Protein AF-A0DHH8-F1 (afdb_monomer)

Secondary structure (DSSP, 8-state):
-----TT---HHHHHHSSS----B----HHHHHHHHHHHHTGGG-TT----S-BTTBPPP--EETTEE--PPPPP---EEESSS-----TTSSSSPPPPPTTTEEEPPSS------PPPPPHHHHHHHHHHHHHHHHH-GGG-HHHHHHHHHHS-HHHHHHHHHHHHHHHHHHHHHHHHHHHHH---GGGTT--GGGS-S--GGGGSTTTS--SSTTSSGGGTT--HHHHHHHHHHHHHHHHHTT--PPP-PPPS-S-TTS----PPPPS--

Solvent-accessible surface area (backbone atoms only — not comparable to full-atom values): 17460 Å² total; per-residue (Å²): 134,84,87,81,60,94,58,62,70,46,73,68,40,74,76,64,76,44,49,45,73,56,59,58,74,45,89,44,72,68,51,52,52,50,30,54,52,51,38,74,45,34,94,78,39,91,84,55,66,43,41,53,52,45,75,89,43,80,37,44,78,51,23,35,70,94,48,71,54,73,81,73,61,79,78,59,69,62,61,45,57,63,76,52,87,70,80,69,56,55,80,80,49,97,64,82,75,90,72,56,82,67,46,43,45,73,58,85,72,88,70,78,96,74,94,76,82,84,82,72,56,68,70,35,50,51,32,51,52,50,32,54,53,38,35,75,75,69,34,72,87,76,34,57,67,41,4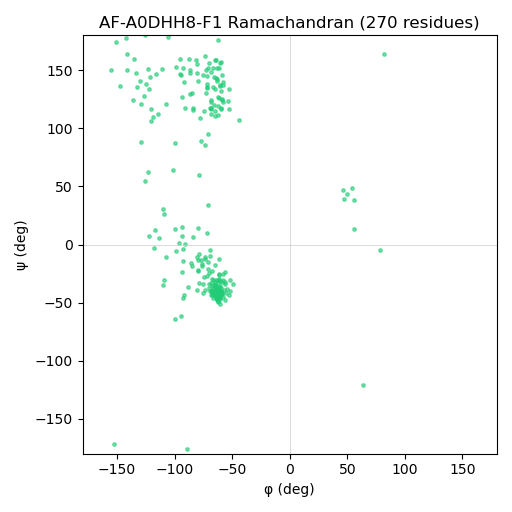9,52,46,33,65,71,65,29,55,68,71,55,55,51,49,53,53,49,52,49,55,51,50,56,50,49,52,50,51,53,51,53,52,48,52,62,70,68,53,79,49,88,93,48,71,92,64,54,80,87,76,56,73,100,69,57,77,71,53,66,34,68,92,67,32,77,61,100,51,80,77,75,58,72,90,57,73,84,69,49,74,67,59,51,56,51,49,51,54,53,51,54,52,46,55,66,70,64,58,72,72,74,73,80,83,72,79,75,95,69,87,54,90,89,53,88,76,77,92,68,85,74,69,98,64,135

Structure (mmCIF, N/CA/C/O backbone):
data_AF-A0DHH8-F1
#
_entry.id   AF-A0DHH8-F1
#
loop_
_atom_site.group_PDB
_atom_site.id
_atom_site.type_symbol
_atom_site.label_atom_id
_atom_site.label_alt_id
_atom_site.label_comp_id
_atom_site.label_asym_id
_atom_site.label_entity_id
_atom_site.label_seq_id
_atom_site.pdbx_PDB_ins_code
_atom_site.Cartn_x
_atom_site.Cartn_y
_atom_site.Cartn_z
_atom_site.occupancy
_atom_site.B_iso_or_equiv
_atom_site.auth_seq_id
_atom_site.auth_comp_id
_atom_site.auth_asym_id
_atom_site.auth_atom_id
_atom_site.pdbx_PDB_model_num
ATOM 1 N N . MET A 1 1 ? 2.345 -33.694 15.241 1.00 44.50 1 MET A N 1
ATOM 2 C CA . MET A 1 1 ? 2.568 -32.339 15.784 1.00 44.50 1 MET A CA 1
ATOM 3 C C . MET A 1 1 ? 2.947 -32.503 17.245 1.00 44.50 1 MET A C 1
ATOM 5 O O . MET A 1 1 ? 2.069 -32.693 18.074 1.00 44.50 1 MET A O 1
ATOM 9 N N . SER A 1 2 ? 4.245 -32.607 17.530 1.00 40.56 2 SER A N 1
ATOM 10 C CA . SER A 1 2 ? 4.755 -32.746 18.897 1.00 40.56 2 SER A CA 1
ATOM 11 C C . SER A 1 2 ? 4.648 -31.396 19.602 1.00 40.56 2 SER A C 1
ATOM 13 O O . SER A 1 2 ? 5.298 -30.437 19.196 1.00 40.56 2 SER A O 1
ATOM 15 N N . ASN A 1 3 ? 3.808 -31.336 20.633 1.00 49.00 3 ASN A N 1
ATOM 16 C CA . ASN A 1 3 ? 3.516 -30.150 21.443 1.00 49.00 3 ASN A CA 1
ATOM 17 C C . ASN A 1 3 ? 4.580 -29.842 22.511 1.00 49.00 3 ASN A C 1
ATOM 19 O O . ASN A 1 3 ? 4.348 -29.010 23.382 1.00 49.00 3 ASN A O 1
ATOM 23 N N . ASP A 1 4 ? 5.758 -30.452 22.428 1.00 50.97 4 ASP A N 1
ATOM 24 C CA . ASP A 1 4 ? 6.823 -30.255 23.408 1.00 50.97 4 ASP A CA 1
ATOM 25 C C . ASP A 1 4 ? 7.873 -2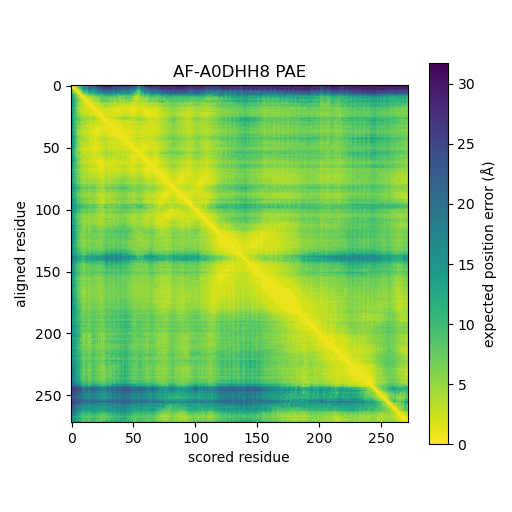9.284 22.856 1.00 50.97 4 ASP A C 1
ATOM 27 O O . ASP A 1 4 ? 9.023 -29.646 22.622 1.00 50.97 4 ASP A O 1
ATOM 31 N N . ASN A 1 5 ? 7.467 -28.033 22.614 1.00 56.03 5 ASN A N 1
ATOM 32 C CA . ASN A 1 5 ? 8.410 -26.921 22.492 1.00 56.03 5 ASN A CA 1
ATOM 33 C C . ASN A 1 5 ? 8.418 -26.175 23.838 1.00 56.03 5 ASN A C 1
ATOM 35 O O . ASN A 1 5 ? 7.623 -25.249 24.021 1.00 56.03 5 ASN A O 1
ATOM 39 N N . PRO A 1 6 ? 9.252 -26.594 24.812 1.00 63.44 6 PRO A N 1
ATOM 40 C CA . PRO A 1 6 ? 9.168 -26.137 26.203 1.00 63.44 6 PRO A CA 1
ATOM 41 C C . PRO A 1 6 ? 9.379 -24.624 26.386 1.00 63.44 6 PRO A C 1
ATOM 43 O O . PRO A 1 6 ? 9.070 -24.093 27.450 1.00 63.44 6 PRO A O 1
ATOM 46 N N . ASP A 1 7 ? 9.864 -23.928 25.351 1.00 64.06 7 ASP A N 1
ATOM 47 C CA . ASP A 1 7 ? 10.307 -22.535 25.428 1.00 64.06 7 ASP A CA 1
ATOM 48 C C . ASP A 1 7 ? 9.577 -21.576 24.468 1.00 64.06 7 ASP A C 1
ATOM 50 O O . ASP A 1 7 ? 9.986 -20.417 24.353 1.00 64.06 7 ASP A O 1
ATOM 54 N N . GLY A 1 8 ? 8.522 -22.032 23.775 1.00 73.25 8 GLY A N 1
ATOM 55 C CA . GLY A 1 8 ? 7.720 -21.169 22.896 1.00 73.25 8 GLY A CA 1
ATOM 56 C C . GLY A 1 8 ? 8.569 -20.426 21.856 1.00 73.25 8 GLY A C 1
ATOM 57 O O . GLY A 1 8 ? 8.492 -19.201 21.742 1.00 73.25 8 GLY A O 1
ATOM 58 N N . GLN A 1 9 ? 9.452 -21.150 21.161 1.00 77.06 9 GLN A N 1
ATOM 59 C CA . GLN A 1 9 ? 10.390 -20.559 20.204 1.00 77.06 9 GLN A CA 1
ATOM 60 C C . GLN A 1 9 ? 9.643 -19.937 19.009 1.00 77.06 9 GLN A C 1
ATOM 62 O O . GLN A 1 9 ? 8.744 -20.579 18.465 1.00 77.06 9 GLN A O 1
ATOM 67 N N . PRO A 1 10 ? 9.980 -18.704 18.579 1.00 80.81 10 PRO A N 1
ATOM 68 C CA . PRO A 1 10 ? 9.393 -18.135 17.371 1.00 80.81 10 PRO A CA 1
ATOM 69 C C . PRO A 1 10 ? 9.894 -18.844 16.109 1.00 80.81 10 PRO A C 1
ATOM 71 O O . PRO A 1 10 ? 11.007 -19.370 16.087 1.00 80.81 10 PRO A O 1
ATOM 74 N N . LEU A 1 11 ? 9.098 -18.757 15.037 1.00 81.56 11 LEU A N 1
ATOM 75 C CA . LEU A 1 11 ? 9.395 -19.320 13.708 1.00 81.56 11 LEU A CA 1
ATOM 76 C C . LEU A 1 11 ? 10.777 -18.912 13.169 1.00 81.56 11 LEU A C 1
ATOM 78 O O . LEU A 1 11 ? 11.426 -19.682 12.470 1.00 81.56 11 LEU A O 1
ATOM 82 N N . ASP A 1 12 ? 11.265 -17.724 13.530 1.00 81.62 12 ASP A N 1
ATOM 83 C CA . ASP A 1 12 ? 12.582 -17.247 13.101 1.00 81.62 12 ASP A CA 1
ATOM 84 C C . ASP A 1 12 ? 13.732 -18.145 13.595 1.00 81.62 12 ASP A C 1
ATOM 86 O O . ASP A 1 12 ? 14.756 -18.258 12.919 1.00 81.62 12 ASP A O 1
ATOM 90 N N . ILE A 1 13 ? 13.584 -18.806 14.751 1.00 85.88 13 ILE A N 1
ATOM 91 C CA . ILE A 1 13 ? 14.599 -19.744 15.255 1.00 85.88 13 ILE A CA 1
ATOM 92 C C . ILE A 1 13 ? 14.690 -20.975 14.352 1.00 85.88 13 ILE A C 1
ATOM 94 O O . ILE A 1 13 ? 15.795 -21.461 14.129 1.00 85.88 13 ILE A O 1
ATOM 98 N N . GLU A 1 14 ? 13.575 -21.446 13.790 1.00 85.88 14 GLU A N 1
ATOM 99 C CA . GLU A 1 14 ? 13.571 -22.597 12.877 1.00 85.88 14 GLU A CA 1
ATOM 100 C C . GLU A 1 14 ? 14.334 -22.293 11.583 1.00 85.88 14 GLU A C 1
ATOM 102 O O . GLU A 1 14 ? 15.017 -23.161 11.053 1.00 85.88 14 GLU A O 1
ATOM 107 N N . TYR A 1 15 ? 14.277 -21.048 11.098 1.00 92.25 15 TYR A N 1
ATOM 108 C CA . TYR A 1 15 ? 14.992 -20.642 9.887 1.00 92.25 15 TYR A CA 1
ATOM 109 C C . TYR A 1 15 ? 16.501 -20.458 10.108 1.00 92.25 15 TYR A C 1
ATOM 111 O O . TYR A 1 15 ? 17.308 -20.821 9.254 1.00 92.25 15 TYR A O 1
ATOM 119 N N . TYR A 1 16 ? 16.898 -19.846 11.227 1.00 91.62 16 TYR A N 1
ATOM 120 C CA . TYR A 1 16 ? 18.309 -19.537 11.493 1.00 91.62 16 TYR A CA 1
ATOM 121 C C . TYR A 1 16 ? 19.045 -20.619 12.290 1.00 91.62 16 TYR A C 1
ATOM 123 O O . TYR A 1 16 ? 20.270 -20.551 12.383 1.00 91.62 16 TYR A O 1
ATOM 131 N N . GLU A 1 17 ? 18.323 -21.559 12.905 1.00 92.94 17 GLU A N 1
ATOM 132 C CA . GLU A 1 17 ? 18.833 -22.628 13.780 1.00 92.94 17 GLU A CA 1
ATOM 133 C C . GLU A 1 17 ? 19.666 -22.123 14.981 1.00 92.94 17 GLU A C 1
ATOM 135 O O . GLU A 1 17 ? 20.371 -22.878 15.652 1.00 92.94 17 GLU A O 1
ATOM 140 N N . THR A 1 18 ? 19.624 -20.822 15.284 1.00 94.25 18 THR A N 1
ATOM 141 C CA . THR A 1 18 ? 20.401 -20.211 16.369 1.00 94.25 18 THR A CA 1
ATOM 142 C C . THR A 1 18 ? 19.750 -18.937 16.885 1.00 94.25 18 THR A C 1
ATOM 144 O O . THR A 1 18 ? 19.151 -18.187 16.128 1.00 94.25 18 THR A O 1
ATOM 147 N N . ASN A 1 19 ? 19.955 -18.620 18.166 1.00 95.44 19 ASN A N 1
ATOM 148 C CA . ASN A 1 19 ? 19.591 -17.322 18.750 1.00 95.44 19 ASN A CA 1
ATOM 149 C C . ASN A 1 19 ? 20.591 -16.197 18.389 1.00 95.44 19 ASN A C 1
ATOM 151 O O . ASN A 1 19 ? 20.311 -15.010 18.599 1.00 95.44 19 ASN A O 1
ATOM 155 N N . TYR A 1 20 ? 21.764 -16.556 17.851 1.00 97.06 20 TYR A N 1
ATOM 156 C CA . TYR A 1 20 ? 22.911 -15.661 17.654 1.00 97.06 20 TYR A CA 1
ATOM 157 C C . TYR A 1 20 ? 23.380 -15.596 16.186 1.00 97.06 20 TYR A C 1
ATOM 159 O O . TYR A 1 20 ? 24.524 -15.939 15.883 1.00 97.06 20 TYR A O 1
ATOM 167 N N . PRO A 1 21 ? 22.548 -15.131 15.237 1.00 96.56 21 PRO A N 1
ATOM 168 C CA . PRO A 1 21 ? 22.912 -15.116 13.820 1.00 96.56 21 PRO A CA 1
ATOM 169 C C . PRO A 1 21 ? 23.943 -14.031 13.442 1.00 96.56 21 PRO A C 1
ATOM 171 O O . PRO A 1 21 ? 24.501 -14.090 12.349 1.00 96.56 21 PRO A O 1
ATOM 174 N N . TYR A 1 22 ? 24.250 -13.048 14.299 1.00 96.62 22 TYR A N 1
ATOM 175 C CA . TYR A 1 22 ? 25.201 -11.945 14.029 1.00 96.62 22 TYR A CA 1
ATOM 176 C C . TYR A 1 22 ? 25.017 -11.258 12.655 1.00 96.62 22 TYR A C 1
ATOM 178 O O . TYR A 1 22 ? 25.975 -11.027 11.909 1.00 96.62 22 TYR A O 1
ATOM 186 N N . LEU A 1 23 ? 23.774 -10.918 12.314 1.00 96.56 23 LEU A N 1
ATOM 187 C CA . LEU A 1 23 ? 23.391 -10.198 11.100 1.00 96.56 23 LEU A CA 1
ATOM 188 C C . LEU A 1 23 ? 23.886 -8.744 11.145 1.00 96.56 23 LEU A C 1
ATOM 190 O O . LEU A 1 23 ? 23.563 -7.997 12.077 1.00 96.56 23 LEU A O 1
ATOM 194 N N . ASN A 1 24 ? 24.651 -8.347 10.123 1.00 97.00 24 ASN A N 1
ATOM 195 C CA . ASN A 1 24 ? 25.197 -7.000 9.958 1.00 97.00 24 ASN A CA 1
ATOM 196 C C . ASN A 1 24 ? 25.031 -6.533 8.505 1.00 97.00 24 ASN A C 1
ATOM 198 O O . ASN A 1 24 ? 25.488 -7.207 7.586 1.00 97.00 24 ASN A O 1
ATOM 202 N N . VAL A 1 25 ? 24.389 -5.381 8.299 1.00 97.19 25 VAL A N 1
ATOM 203 C CA . VAL A 1 25 ? 24.119 -4.823 6.959 1.00 97.19 25 VAL A CA 1
ATOM 204 C C . VAL A 1 25 ? 25.350 -4.131 6.374 1.00 97.19 25 VAL A C 1
ATOM 206 O O . VAL A 1 25 ? 25.476 -4.020 5.154 1.00 97.19 25 VAL A O 1
ATOM 209 N N . LYS A 1 26 ? 26.301 -3.699 7.215 1.00 96.12 26 LYS A N 1
ATOM 210 C CA . LYS A 1 26 ? 27.514 -3.012 6.758 1.00 96.12 26 LYS A CA 1
ATOM 211 C C . LYS A 1 26 ? 28.452 -3.984 6.048 1.00 96.12 26 LYS A C 1
ATOM 213 O O . LYS A 1 26 ? 29.282 -4.631 6.686 1.00 96.12 26 LYS A O 1
ATOM 218 N N . LYS A 1 27 ? 28.358 -4.033 4.720 1.00 94.62 27 LYS A N 1
ATOM 219 C CA . LYS A 1 27 ? 29.202 -4.867 3.858 1.00 94.62 27 LYS A CA 1
ATOM 220 C C . LYS A 1 27 ? 30.618 -4.294 3.759 1.00 94.62 27 LYS A C 1
ATOM 222 O O . LYS A 1 27 ? 30.941 -3.556 2.837 1.00 94.62 27 LYS A O 1
ATOM 227 N N . ASN A 1 28 ? 31.480 -4.642 4.707 1.00 96.12 28 ASN A N 1
ATOM 228 C CA . ASN A 1 28 ? 32.927 -4.490 4.565 1.00 96.12 28 ASN A CA 1
ATOM 229 C C . ASN A 1 28 ? 33.633 -5.766 5.052 1.00 96.12 28 ASN A C 1
ATOM 231 O O . ASN A 1 28 ? 33.052 -6.570 5.784 1.00 96.12 28 ASN A O 1
ATOM 235 N N . LEU A 1 29 ? 34.883 -5.969 4.622 1.00 96.31 29 LEU A N 1
ATOM 236 C CA . LEU A 1 29 ? 35.628 -7.196 4.920 1.00 96.31 29 LEU A CA 1
ATOM 237 C C . LEU A 1 29 ? 35.712 -7.449 6.431 1.00 96.31 29 LEU A C 1
ATOM 239 O O . LEU A 1 29 ? 35.376 -8.536 6.887 1.00 96.31 29 LEU A O 1
ATOM 243 N N . LEU A 1 30 ? 36.074 -6.417 7.196 1.00 95.50 30 LEU A N 1
ATOM 244 C CA . LEU A 1 30 ? 36.259 -6.490 8.644 1.00 95.50 30 LEU A CA 1
ATOM 245 C C . LEU A 1 30 ? 34.971 -6.842 9.405 1.00 95.50 30 LEU A C 1
ATOM 247 O O . LEU A 1 30 ? 35.000 -7.706 10.276 1.00 95.50 30 LEU A O 1
ATOM 251 N N . ASN A 1 31 ? 33.824 -6.230 9.090 1.00 94.81 31 ASN A N 1
ATOM 252 C CA . ASN A 1 31 ? 32.579 -6.574 9.786 1.00 94.81 31 ASN A CA 1
ATOM 253 C C . ASN A 1 31 ? 32.103 -7.972 9.406 1.00 94.81 31 ASN A C 1
ATOM 255 O O . ASN A 1 31 ? 31.615 -8.694 10.267 1.00 94.81 31 ASN A O 1
ATOM 259 N N . ASN A 1 32 ? 32.271 -8.375 8.145 1.00 94.75 32 ASN A N 1
ATOM 260 C CA . ASN A 1 32 ? 31.868 -9.704 7.699 1.00 94.75 32 ASN A CA 1
ATOM 261 C C . ASN A 1 32 ? 32.712 -10.804 8.358 1.00 94.75 32 ASN A C 1
ATOM 263 O O . ASN A 1 32 ? 32.157 -11.810 8.804 1.00 94.75 32 ASN A O 1
ATOM 267 N N . THR A 1 33 ? 34.035 -10.624 8.451 1.00 96.75 33 THR A N 1
ATOM 268 C CA . THR A 1 33 ? 34.922 -11.586 9.123 1.00 96.75 33 THR A CA 1
ATOM 269 C C . THR A 1 33 ? 34.645 -11.640 10.622 1.00 96.75 33 THR A C 1
ATOM 271 O O . THR A 1 33 ? 34.462 -12.732 11.161 1.00 96.75 33 THR A O 1
ATOM 274 N N . LEU A 1 34 ? 34.507 -10.486 11.284 1.00 96.00 34 LEU A N 1
ATOM 275 C CA . LEU A 1 34 ? 34.179 -10.425 12.710 1.00 96.00 34 LEU A CA 1
ATOM 276 C C . LEU A 1 34 ? 32.801 -11.018 13.018 1.00 96.00 34 LEU A C 1
ATOM 278 O O . LEU A 1 34 ? 32.674 -11.748 13.996 1.00 96.00 34 LEU A O 1
ATOM 282 N N . SER A 1 35 ? 31.773 -10.753 12.206 1.00 95.50 35 SER A N 1
ATOM 283 C CA . SER A 1 35 ? 30.438 -11.337 12.392 1.00 95.50 35 SER A CA 1
ATOM 284 C C . SER A 1 35 ? 30.456 -12.858 12.254 1.00 95.50 35 SER A C 1
ATOM 286 O O . SER A 1 35 ? 29.853 -13.542 13.077 1.00 95.50 35 SER A O 1
ATOM 288 N N . LYS A 1 36 ? 31.177 -13.404 11.263 1.00 96.31 36 LYS A N 1
ATOM 289 C CA . LYS A 1 36 ? 31.337 -14.860 11.102 1.00 96.31 36 LYS A CA 1
ATOM 290 C C . LYS A 1 36 ? 32.060 -15.485 12.293 1.00 96.31 36 LYS A C 1
ATOM 292 O O . LYS A 1 36 ? 31.591 -16.485 12.826 1.00 96.31 36 LYS A O 1
ATOM 297 N N . TRP A 1 37 ? 33.162 -14.877 12.730 1.00 97.12 37 TRP A N 1
ATOM 298 C CA . TRP A 1 37 ? 33.917 -15.360 13.884 1.00 97.12 37 TRP A CA 1
ATOM 299 C C . TRP A 1 37 ? 33.076 -15.319 15.165 1.00 97.12 37 TRP A C 1
ATOM 301 O O . TRP A 1 37 ? 32.942 -16.336 15.839 1.00 97.12 37 TRP A O 1
ATOM 311 N N . ARG A 1 38 ? 32.418 -14.186 15.451 1.00 97.25 38 ARG A N 1
ATOM 312 C CA . ARG A 1 38 ? 31.533 -14.027 16.618 1.00 97.25 38 ARG A CA 1
ATOM 313 C C . ARG A 1 38 ? 30.371 -15.019 16.614 1.00 97.25 38 ARG A C 1
ATOM 315 O O . ARG A 1 38 ? 30.027 -15.520 17.677 1.00 97.25 38 ARG A O 1
ATOM 322 N N . ARG A 1 39 ? 29.803 -15.323 15.440 1.00 96.44 39 ARG A N 1
ATOM 323 C CA . ARG A 1 39 ? 28.768 -16.355 15.276 1.00 96.44 39 ARG A CA 1
ATOM 324 C C . ARG A 1 39 ? 29.280 -17.737 15.666 1.00 96.44 39 ARG A C 1
ATOM 326 O O . ARG A 1 39 ? 28.596 -18.438 16.399 1.00 96.44 39 ARG A O 1
ATOM 333 N N . ALA A 1 40 ? 30.479 -18.108 15.221 1.00 97.19 40 ALA A N 1
ATOM 334 C CA . ALA A 1 40 ? 31.061 -19.414 15.523 1.00 97.19 40 ALA A CA 1
ATOM 335 C C . ALA A 1 40 ? 31.343 -19.603 17.023 1.00 97.19 40 ALA A C 1
ATOM 337 O O . ALA A 1 40 ? 31.109 -20.678 17.564 1.00 97.19 40 ALA A O 1
ATOM 338 N N . ILE A 1 41 ? 31.800 -18.551 17.710 1.00 97.50 41 ILE A N 1
ATOM 339 C CA . ILE A 1 41 ? 32.113 -18.611 19.148 1.00 97.50 41 ILE A CA 1
ATOM 340 C C . ILE A 1 41 ? 30.931 -18.246 20.058 1.00 97.50 41 ILE A C 1
ATOM 342 O O . ILE A 1 41 ? 31.085 -18.231 21.278 1.00 97.50 41 ILE A O 1
ATOM 346 N N . ALA A 1 42 ? 29.762 -17.929 19.491 1.00 97.19 42 ALA A N 1
ATOM 347 C CA . ALA A 1 42 ? 28.604 -17.429 20.231 1.00 97.19 42 ALA A CA 1
ATOM 348 C C . ALA A 1 42 ? 28.199 -18.287 21.447 1.00 97.19 42 ALA A C 1
ATOM 350 O O . ALA A 1 42 ? 27.905 -17.690 22.481 1.00 97.19 42 ALA A O 1
ATOM 351 N N . PRO A 1 43 ? 28.232 -19.638 21.392 1.00 96.38 43 PRO A N 1
ATOM 352 C CA . PRO A 1 43 ? 27.828 -20.476 22.526 1.00 96.38 43 PRO A CA 1
ATOM 353 C C . PRO A 1 43 ? 28.669 -20.290 23.798 1.00 96.38 43 PRO A C 1
ATOM 355 O O . PRO A 1 43 ? 28.170 -20.532 24.893 1.00 96.38 43 PRO A O 1
ATOM 358 N N . TYR A 1 44 ? 29.926 -19.850 23.667 1.00 96.06 44 TYR A N 1
ATOM 359 C CA . TYR A 1 44 ? 30.872 -19.712 24.785 1.00 96.06 44 TYR A CA 1
ATOM 360 C C . TYR A 1 44 ? 31.324 -18.266 25.016 1.00 96.06 44 TYR A C 1
ATOM 362 O O . TYR A 1 44 ? 32.098 -17.988 25.930 1.00 96.06 44 TYR A O 1
ATOM 370 N N . ASN A 1 45 ? 30.874 -17.333 24.177 1.00 96.94 45 ASN A N 1
ATOM 371 C CA . ASN A 1 45 ? 31.275 -15.939 24.255 1.00 96.94 45 ASN A CA 1
ATOM 372 C C . A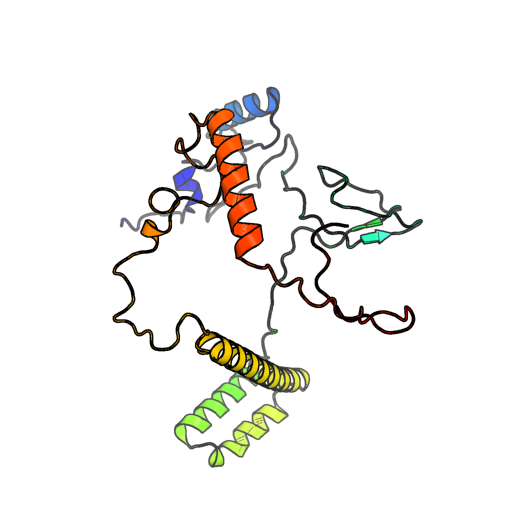SN A 1 45 ? 30.408 -15.192 25.287 1.00 96.94 45 ASN A C 1
ATOM 374 O O . ASN A 1 45 ? 29.215 -15.004 25.042 1.00 96.94 45 ASN A O 1
ATOM 378 N N . PRO A 1 46 ? 30.976 -14.673 26.393 1.00 96.94 46 PRO A N 1
ATOM 379 C CA . PRO A 1 46 ? 30.206 -13.915 27.382 1.00 96.94 46 PRO A CA 1
ATOM 380 C C . PRO A 1 46 ? 29.646 -12.595 26.823 1.00 96.94 46 PRO A C 1
ATOM 382 O O . PRO A 1 46 ? 28.702 -12.040 27.376 1.00 96.94 46 PRO A O 1
ATOM 385 N N . PHE A 1 47 ? 30.186 -12.108 25.701 1.00 97.06 47 PHE A N 1
ATOM 386 C CA . PHE A 1 47 ? 29.697 -10.931 24.979 1.00 97.06 47 PHE A CA 1
ATOM 387 C C . PHE A 1 47 ? 28.713 -11.288 23.849 1.00 97.06 47 PHE A C 1
ATOM 389 O O . PHE A 1 47 ? 28.471 -10.472 22.951 1.00 97.06 47 PHE A O 1
ATOM 396 N N . ALA A 1 48 ? 28.174 -12.513 23.836 1.00 96.62 48 ALA A N 1
ATOM 397 C CA . ALA A 1 48 ? 27.185 -12.917 22.849 1.00 96.62 48 ALA A CA 1
ATOM 398 C C . ALA A 1 48 ? 25.857 -12.181 23.048 1.00 96.62 48 ALA A C 1
ATOM 400 O O . ALA A 1 48 ? 25.229 -12.248 24.103 1.00 96.62 48 ALA A O 1
ATOM 401 N N . MET A 1 49 ? 25.411 -11.485 22.001 1.00 96.50 49 MET A N 1
ATOM 402 C CA . MET A 1 49 ? 24.134 -10.776 21.988 1.00 96.50 49 MET A CA 1
ATOM 403 C C . MET A 1 49 ? 23.146 -11.520 21.102 1.00 96.50 49 MET A C 1
ATOM 405 O O . MET A 1 49 ? 23.388 -11.702 19.909 1.00 96.50 49 MET A O 1
ATOM 409 N N . GLN A 1 50 ? 22.028 -11.921 21.693 1.00 96.06 50 GLN A N 1
ATOM 410 C CA . GLN A 1 50 ? 20.920 -12.554 20.991 1.00 96.06 50 GLN A CA 1
ATOM 411 C C . GLN A 1 50 ? 20.277 -11.548 20.030 1.00 96.06 50 GLN A C 1
ATOM 413 O O . GLN A 1 50 ? 20.068 -10.396 20.407 1.00 96.06 50 GLN A O 1
ATOM 418 N N . GLN A 1 51 ? 19.983 -11.960 18.794 1.00 96.50 51 GLN A N 1
ATOM 419 C CA . GLN A 1 51 ? 19.247 -11.126 17.825 1.00 96.50 51 GLN A CA 1
ATOM 420 C C . GLN A 1 51 ? 17.831 -11.634 17.573 1.00 96.50 51 GLN A C 1
ATOM 422 O O . GLN A 1 51 ? 16.934 -10.834 17.334 1.00 96.50 51 GLN A O 1
ATOM 427 N N . ILE A 1 52 ? 17.613 -12.943 17.676 1.00 95.56 52 ILE A N 1
ATOM 428 C CA . ILE A 1 52 ? 16.279 -13.525 17.535 1.00 95.56 52 ILE A CA 1
ATOM 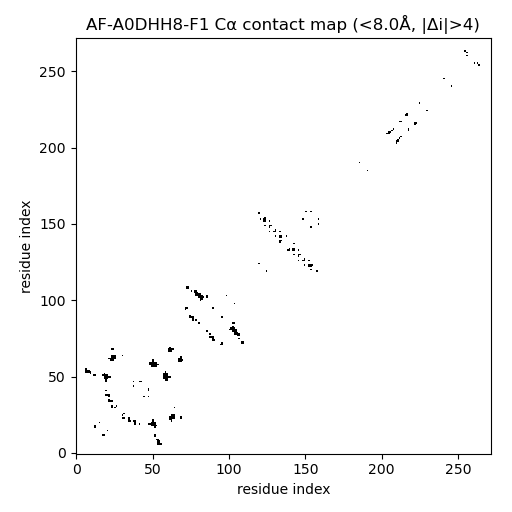429 C C . ILE A 1 52 ? 15.650 -13.593 18.925 1.00 95.56 52 ILE A C 1
ATOM 431 O O . ILE A 1 52 ? 16.232 -14.241 19.795 1.00 95.56 52 ILE A O 1
ATOM 435 N N . PRO A 1 53 ? 14.532 -12.897 19.188 1.00 94.38 53 PRO A N 1
ATOM 436 C CA . PRO A 1 53 ? 13.882 -12.934 20.495 1.00 94.38 53 PRO A CA 1
ATOM 437 C C . PRO A 1 53 ? 13.345 -14.337 20.807 1.00 94.38 53 PRO A C 1
ATOM 439 O O . PRO A 1 53 ? 13.103 -15.131 19.909 1.00 94.38 53 PRO A O 1
ATOM 442 N N . ASN A 1 54 ? 13.132 -14.650 22.081 1.00 92.06 54 ASN A N 1
ATOM 443 C CA . ASN A 1 54 ? 12.363 -15.816 22.517 1.00 92.06 54 ASN A CA 1
ATOM 444 C C . ASN A 1 54 ? 11.536 -15.461 23.764 1.00 92.06 54 ASN A C 1
ATOM 446 O O . ASN A 1 54 ? 11.634 -14.348 24.281 1.00 92.06 54 ASN A O 1
ATOM 450 N N . GLN A 1 55 ? 10.727 -16.395 24.272 1.00 91.75 55 GLN A N 1
ATOM 451 C CA . GLN A 1 55 ? 9.860 -16.136 25.428 1.00 91.75 55 GLN A CA 1
ATOM 452 C C . GLN A 1 55 ? 10.631 -15.675 26.681 1.00 91.75 55 GLN A C 1
ATOM 454 O O . GLN A 1 55 ? 10.102 -14.918 27.493 1.00 91.75 55 GLN A O 1
ATOM 459 N N . LYS A 1 56 ? 11.884 -16.116 26.847 1.00 93.25 56 LYS A N 1
ATOM 460 C CA . LYS A 1 56 ? 12.710 -15.842 28.035 1.00 93.25 56 LYS A CA 1
ATOM 461 C C . LYS A 1 56 ? 13.613 -14.614 27.881 1.00 93.25 56 LYS A C 1
ATOM 463 O O . LYS A 1 56 ? 14.070 -14.072 28.885 1.00 93.25 56 LYS A O 1
ATOM 468 N N . ARG A 1 57 ? 13.948 -14.208 26.653 1.00 92.94 57 ARG A N 1
ATOM 469 C CA . ARG A 1 57 ? 14.978 -13.204 26.353 1.00 92.94 57 ARG A CA 1
ATOM 470 C C . ARG A 1 57 ? 14.626 -12.392 25.113 1.00 92.94 57 ARG A C 1
ATOM 472 O O . ARG A 1 57 ? 14.249 -12.928 24.075 1.00 92.94 57 ARG A O 1
ATOM 479 N N . MET A 1 58 ? 14.832 -11.081 25.203 1.00 95.25 58 MET A N 1
ATOM 480 C CA . MET A 1 58 ? 14.680 -10.181 24.062 1.00 95.25 58 MET A CA 1
ATOM 481 C C . MET A 1 58 ? 15.862 -10.303 23.093 1.00 95.25 58 MET A C 1
ATOM 483 O O . MET A 1 58 ? 17.006 -10.504 23.504 1.00 95.25 58 MET A O 1
ATOM 487 N N . GLY A 1 59 ? 15.570 -10.145 21.804 1.00 94.56 59 GLY A N 1
ATOM 488 C CA . GLY A 1 59 ? 16.559 -10.059 20.738 1.00 94.56 59 GLY A CA 1
ATOM 489 C C . GLY A 1 59 ? 16.914 -8.608 20.421 1.00 94.56 59 GLY A C 1
ATOM 490 O O . GLY A 1 59 ? 16.079 -7.709 20.502 1.00 94.56 59 GLY A O 1
ATOM 491 N N . MET A 1 60 ? 18.168 -8.378 20.055 1.00 96.88 60 MET A N 1
ATOM 492 C CA . MET A 1 60 ? 18.643 -7.115 19.503 1.00 96.88 60 MET A CA 1
ATOM 493 C C . MET A 1 60 ? 18.301 -7.012 18.015 1.00 96.88 60 MET A C 1
ATOM 495 O O . MET A 1 60 ? 18.362 -7.998 17.285 1.00 96.88 60 MET A O 1
ATOM 499 N N . GLY A 1 61 ? 18.044 -5.792 17.542 1.00 95.75 61 GLY A N 1
ATOM 500 C CA . GLY A 1 61 ? 17.842 -5.530 16.119 1.00 95.75 61 GLY A CA 1
ATOM 501 C C . GLY A 1 61 ? 19.065 -5.841 15.243 1.00 95.75 61 GLY A C 1
ATOM 502 O O . GLY A 1 61 ? 20.168 -6.168 15.706 1.00 95.75 61 GLY A O 1
ATOM 503 N N . ILE A 1 62 ? 18.870 -5.692 13.934 1.00 97.19 62 ILE A N 1
ATOM 504 C CA . ILE A 1 62 ? 19.925 -5.860 12.931 1.00 97.19 62 ILE A CA 1
ATOM 505 C C . ILE A 1 62 ? 21.023 -4.805 13.155 1.00 97.19 62 ILE A C 1
ATOM 507 O O . ILE A 1 62 ? 20.744 -3.654 13.494 1.00 97.19 62 ILE A O 1
ATOM 511 N N . ARG A 1 63 ? 22.295 -5.183 12.982 1.00 97.56 63 ARG A N 1
ATOM 512 C CA . ARG A 1 63 ? 23.441 -4.281 13.185 1.00 97.56 63 ARG A CA 1
ATOM 513 C C . ARG A 1 63 ? 23.861 -3.577 11.894 1.00 97.56 63 ARG A C 1
ATOM 515 O O . ARG A 1 63 ? 23.734 -4.127 10.803 1.00 97.56 63 ARG A O 1
ATOM 522 N N . ASN A 1 64 ? 24.429 -2.381 12.038 1.00 97.00 64 ASN A N 1
ATOM 523 C CA . ASN A 1 64 ? 25.135 -1.651 10.982 1.00 97.00 64 ASN A CA 1
ATOM 524 C C . ASN A 1 64 ? 26.511 -1.219 11.520 1.00 97.00 64 ASN A C 1
ATOM 526 O O . ASN A 1 64 ? 26.666 -0.160 12.132 1.00 97.00 64 ASN A O 1
ATOM 530 N N . GLY A 1 65 ? 27.517 -2.085 11.372 1.00 96.00 65 GLY A N 1
ATOM 531 C CA . GLY A 1 65 ? 28.805 -1.915 12.050 1.00 96.00 65 GLY A CA 1
ATOM 532 C C . GLY A 1 65 ? 28.644 -1.990 13.572 1.00 96.00 65 GLY A C 1
ATOM 533 O O . GLY A 1 65 ? 28.180 -3.007 14.082 1.00 96.00 65 GLY A O 1
ATOM 534 N N . ASN A 1 66 ? 29.019 -0.924 14.288 1.00 96.56 66 ASN A N 1
ATOM 535 C CA . ASN A 1 66 ? 28.815 -0.820 15.740 1.00 96.56 66 ASN A CA 1
ATOM 536 C C . ASN A 1 66 ? 27.419 -0.278 16.121 1.00 96.56 66 ASN A C 1
ATOM 538 O O . ASN A 1 66 ? 26.998 -0.403 17.268 1.00 96.56 66 ASN A O 1
ATOM 542 N N . GLY A 1 67 ? 26.699 0.319 15.165 1.00 96.50 67 GLY A N 1
ATOM 543 C CA . GLY A 1 67 ? 25.350 0.843 15.367 1.00 96.50 67 GLY A CA 1
ATOM 544 C C . GLY A 1 67 ? 24.259 -0.192 15.092 1.00 96.50 67 GLY A C 1
ATOM 545 O O . GLY A 1 67 ? 24.525 -1.361 14.789 1.00 96.50 67 GLY A O 1
ATOM 546 N N . PHE A 1 68 ? 23.012 0.260 15.172 1.00 97.31 68 PHE A N 1
ATOM 547 C CA . PHE A 1 68 ? 21.848 -0.490 14.711 1.00 97.31 68 PHE A CA 1
ATOM 548 C C . PHE A 1 68 ? 21.484 -0.066 13.293 1.00 97.31 68 PHE A C 1
ATOM 550 O O . PHE A 1 68 ? 21.703 1.078 12.896 1.00 97.31 68 PHE A O 1
ATOM 557 N N . TYR A 1 69 ? 20.978 -1.014 12.518 1.00 97.00 69 TYR A N 1
ATOM 558 C CA . TYR A 1 69 ? 20.442 -0.744 11.201 1.00 97.00 69 TYR A CA 1
ATOM 559 C C . TYR A 1 69 ? 18.974 -0.341 11.320 1.00 97.00 69 TYR A C 1
ATOM 561 O O . TYR A 1 69 ? 18.176 -1.068 11.909 1.00 97.00 69 TYR A O 1
ATOM 569 N N . PHE A 1 70 ? 18.637 0.779 10.695 1.00 96.44 70 PHE A N 1
ATOM 570 C CA . PHE A 1 70 ? 17.275 1.151 10.346 1.00 96.44 70 PHE A CA 1
ATOM 571 C C . PHE A 1 70 ? 17.265 1.409 8.835 1.00 96.44 70 PHE A C 1
ATOM 573 O O . PHE A 1 70 ? 18.243 1.974 8.333 1.00 96.44 70 PHE A O 1
ATOM 580 N N . PRO A 1 71 ? 16.236 0.962 8.096 1.00 96.75 71 PRO A N 1
ATOM 581 C CA . PRO A 1 71 ? 16.111 1.312 6.687 1.00 96.75 71 PRO A CA 1
ATOM 582 C C . PRO A 1 71 ? 15.913 2.824 6.539 1.00 96.75 71 PRO A C 1
ATOM 584 O O . PRO A 1 71 ? 15.463 3.483 7.477 1.00 96.75 71 PRO A O 1
ATOM 587 N N . ASP A 1 72 ? 16.216 3.370 5.364 1.00 96.69 72 ASP A N 1
ATOM 588 C CA . ASP A 1 72 ? 15.848 4.754 5.072 1.00 96.69 72 ASP A CA 1
ATOM 589 C C . ASP A 1 72 ? 14.313 4.906 5.144 1.00 96.69 72 ASP A C 1
ATOM 591 O O . ASP A 1 72 ? 13.582 4.015 4.688 1.00 96.69 72 ASP A O 1
ATOM 595 N N . PRO A 1 73 ? 13.791 5.989 5.751 1.00 96.88 73 PRO A N 1
ATOM 596 C CA . PRO A 1 73 ? 12.357 6.243 5.777 1.00 96.88 73 PRO A CA 1
ATOM 597 C C . PRO A 1 73 ? 11.824 6.446 4.352 1.00 96.88 73 PRO A C 1
ATOM 599 O O . PRO A 1 73 ? 12.533 6.928 3.470 1.00 96.88 73 PRO A O 1
ATOM 602 N N . TYR A 1 74 ? 10.550 6.113 4.127 1.00 97.38 74 TYR A N 1
ATOM 603 C CA . TYR A 1 74 ? 9.917 6.345 2.827 1.00 97.38 74 TYR A CA 1
ATOM 604 C C . TYR A 1 74 ? 9.973 7.842 2.456 1.00 97.38 74 TYR A C 1
ATOM 606 O O . TYR A 1 74 ? 9.703 8.673 3.333 1.00 97.38 74 TYR A O 1
ATOM 614 N N . PRO A 1 75 ? 10.284 8.204 1.193 1.00 97.38 75 PRO A N 1
ATOM 615 C CA . PRO A 1 75 ? 10.391 9.597 0.772 1.00 97.38 75 PRO A CA 1
ATOM 616 C C . PRO A 1 75 ? 9.145 10.411 1.138 1.00 97.38 75 PRO A C 1
ATOM 618 O O . PRO A 1 75 ? 8.046 10.154 0.644 1.00 97.38 75 PRO A O 1
ATOM 621 N N . ASN A 1 76 ? 9.315 11.413 2.003 1.00 97.06 76 ASN A N 1
ATOM 622 C CA . ASN A 1 76 ? 8.247 12.312 2.429 1.00 97.06 76 ASN A CA 1
ATOM 623 C C . ASN A 1 76 ? 8.690 13.768 2.267 1.00 97.06 76 ASN A C 1
ATOM 625 O O . ASN A 1 76 ? 9.678 14.193 2.859 1.00 97.06 76 ASN A O 1
ATOM 629 N N . ARG A 1 77 ? 7.947 14.531 1.457 1.00 97.06 77 ARG A N 1
ATOM 630 C CA . ARG A 1 77 ? 8.228 15.948 1.171 1.00 97.06 77 ARG A CA 1
ATOM 631 C C . ARG A 1 77 ? 7.839 16.884 2.314 1.00 97.06 77 ARG A C 1
ATOM 633 O O . ARG A 1 77 ? 8.320 18.015 2.354 1.00 97.06 77 ARG A O 1
ATOM 640 N N . VAL A 1 78 ? 6.979 16.438 3.233 1.00 96.69 78 VAL A N 1
ATOM 641 C CA . VAL A 1 78 ? 6.514 17.260 4.356 1.00 96.69 78 VAL A CA 1
ATOM 642 C C . VAL A 1 78 ? 7.673 17.520 5.315 1.00 96.69 78 VAL A C 1
ATOM 644 O O . VAL A 1 78 ? 8.160 16.616 5.993 1.00 96.69 78 VAL A O 1
ATOM 647 N N . ASN A 1 79 ? 8.087 18.781 5.373 1.00 96.50 79 ASN A N 1
ATOM 648 C CA . ASN A 1 79 ? 9.096 19.292 6.287 1.00 96.50 79 ASN A CA 1
ATOM 649 C C . ASN A 1 79 ? 8.693 20.691 6.767 1.00 96.50 79 ASN A C 1
ATOM 651 O O . ASN A 1 79 ? 7.844 21.352 6.166 1.00 96.50 79 ASN A O 1
ATOM 655 N N . TRP A 1 80 ? 9.334 21.145 7.836 1.00 97.31 80 TRP A N 1
ATOM 656 C CA . TRP A 1 80 ? 9.208 22.501 8.353 1.00 97.31 80 TRP A CA 1
ATOM 657 C C . TRP A 1 80 ? 10.582 23.162 8.344 1.00 97.31 80 TRP A C 1
ATOM 659 O O . TRP A 1 80 ? 11.437 22.822 9.159 1.00 97.31 80 TRP A O 1
ATOM 669 N N . SER A 1 81 ? 10.812 24.092 7.418 1.00 96.81 81 SER A N 1
ATOM 670 C CA . SER A 1 81 ? 12.024 24.917 7.394 1.00 96.81 81 SER A CA 1
ATOM 671 C C . SER A 1 81 ? 12.092 25.846 8.604 1.00 96.81 81 SER A C 1
ATOM 673 O O . SER A 1 81 ? 11.063 26.374 9.024 1.00 96.81 81 SER A O 1
ATOM 675 N N . VAL A 1 82 ? 13.296 26.083 9.129 1.00 96.12 82 VAL A N 1
ATOM 676 C CA . VAL A 1 82 ? 13.497 26.951 10.302 1.00 96.12 82 VAL A CA 1
ATOM 677 C C . VAL A 1 82 ? 13.958 28.349 9.890 1.00 96.12 82 VAL A C 1
ATOM 679 O O . VAL A 1 82 ? 13.215 29.303 10.091 1.00 96.12 82 VAL A O 1
ATOM 682 N N . PHE A 1 83 ? 15.147 28.486 9.290 1.00 95.44 83 PHE A N 1
ATOM 683 C CA . PHE A 1 83 ? 15.678 29.806 8.909 1.00 95.44 83 PHE A CA 1
ATOM 684 C C . PHE A 1 83 ? 15.325 30.236 7.482 1.00 95.44 83 PHE A C 1
ATOM 686 O O . PHE A 1 83 ? 14.953 31.384 7.262 1.00 95.44 83 PHE A O 1
ATOM 693 N N . PHE A 1 84 ? 15.432 29.326 6.514 1.00 95.44 84 PHE A N 1
ATOM 694 C CA . PHE A 1 84 ? 15.193 29.606 5.096 1.00 95.44 84 PHE A CA 1
ATOM 695 C C . PHE A 1 84 ? 14.469 28.424 4.444 1.00 95.44 84 PHE A C 1
ATOM 697 O O . PHE A 1 84 ? 14.673 27.286 4.883 1.00 95.44 84 PHE A O 1
ATOM 704 N N . PRO A 1 85 ? 13.644 28.651 3.404 1.00 96.44 85 PRO A N 1
ATOM 705 C CA . PRO A 1 85 ? 13.000 27.566 2.675 1.00 96.44 85 PRO A CA 1
ATOM 706 C C . PRO A 1 85 ? 14.068 26.655 2.066 1.00 96.44 85 PRO A C 1
ATOM 708 O O . PRO A 1 85 ? 14.861 27.067 1.225 1.00 96.44 85 PRO A O 1
ATOM 711 N N . THR A 1 86 ? 14.100 25.401 2.512 1.00 95.25 86 THR A N 1
ATOM 712 C CA . THR A 1 86 ? 15.130 24.438 2.093 1.00 95.25 86 THR A CA 1
ATOM 713 C C . THR A 1 86 ? 14.850 23.824 0.726 1.00 95.25 86 THR A C 1
ATOM 715 O O . THR A 1 86 ? 15.732 23.178 0.173 1.00 95.25 86 THR A O 1
ATOM 718 N N . HIS A 1 87 ? 13.628 23.988 0.198 1.00 96.12 87 HIS A N 1
ATOM 719 C CA . HIS A 1 87 ? 13.153 23.315 -1.018 1.00 96.12 87 HIS A CA 1
ATOM 720 C C . HIS A 1 87 ? 13.463 21.810 -1.018 1.00 96.12 87 HIS A C 1
ATOM 722 O O . HIS A 1 87 ? 13.857 21.244 -2.033 1.00 96.12 87 HIS A O 1
ATOM 728 N N . TYR A 1 88 ? 13.316 21.172 0.147 1.00 96.12 88 TYR A N 1
ATOM 729 C CA . TYR A 1 88 ? 13.670 19.769 0.323 1.00 96.12 88 TYR A CA 1
ATOM 730 C C . TYR A 1 88 ? 12.915 18.859 -0.651 1.00 96.12 88 TYR A C 1
ATOM 732 O O . TYR A 1 88 ? 11.682 18.805 -0.647 1.00 96.12 88 TYR A O 1
ATOM 740 N N . ASP A 1 89 ? 13.683 18.104 -1.435 1.00 97.31 89 ASP A N 1
ATOM 741 C CA . ASP A 1 89 ? 13.194 17.006 -2.254 1.00 97.31 89 ASP A CA 1
ATOM 742 C C . ASP A 1 89 ? 13.781 15.688 -1.722 1.00 97.31 89 ASP A C 1
ATOM 744 O O . ASP A 1 89 ? 14.983 15.470 -1.834 1.00 97.31 89 ASP A O 1
ATOM 748 N N . PRO A 1 90 ? 12.975 14.782 -1.145 1.00 96.44 90 PRO A N 1
ATOM 749 C CA . PRO A 1 90 ? 13.462 13.511 -0.611 1.00 96.44 90 PRO A CA 1
ATOM 750 C C . PRO A 1 90 ? 13.921 12.533 -1.705 1.00 96.44 90 PRO A C 1
ATOM 752 O O . PRO A 1 90 ? 14.376 11.443 -1.383 1.00 96.44 90 PRO A O 1
ATOM 755 N N . LEU A 1 91 ? 13.751 12.884 -2.986 1.00 97.62 91 LEU A N 1
ATOM 756 C CA . LEU A 1 91 ? 14.197 12.092 -4.133 1.00 97.62 91 LEU A CA 1
ATOM 757 C C . LEU A 1 91 ? 15.535 12.572 -4.716 1.00 97.62 91 LEU A C 1
ATOM 759 O O . LEU A 1 91 ? 16.052 11.929 -5.627 1.00 97.62 91 LEU A O 1
ATOM 763 N N . SER A 1 92 ? 16.094 13.688 -4.229 1.00 97.06 92 SER A N 1
ATOM 764 C CA . SER A 1 92 ? 17.378 14.207 -4.722 1.00 97.06 92 SER A CA 1
ATOM 765 C C . SER A 1 92 ? 18.589 13.480 -4.131 1.00 97.06 92 SER A C 1
ATOM 767 O O . SER A 1 92 ? 19.666 13.492 -4.725 1.00 97.06 92 SER A O 1
ATOM 769 N N . GLU A 1 93 ? 18.420 12.829 -2.980 1.00 95.56 93 GLU A N 1
ATOM 770 C CA . GLU A 1 93 ? 19.459 12.091 -2.266 1.00 95.56 93 GLU A CA 1
ATOM 771 C C . GLU A 1 93 ? 19.108 10.598 -2.206 1.00 95.56 93 GLU A C 1
ATOM 773 O O . GLU A 1 93 ? 17.943 10.219 -2.111 1.00 95.56 93 GLU A O 1
ATOM 778 N N . GLN A 1 94 ? 20.125 9.731 -2.248 1.00 95.94 94 GLN A N 1
ATOM 779 C CA . GLN A 1 94 ? 19.919 8.279 -2.165 1.00 95.94 94 GLN A CA 1
ATOM 780 C C . GLN A 1 94 ? 19.583 7.807 -0.741 1.00 95.94 94 GLN A C 1
ATOM 782 O O . GLN A 1 94 ? 18.842 6.841 -0.573 1.00 95.94 94 GLN A O 1
ATOM 787 N N . HIS A 1 95 ? 20.163 8.461 0.265 1.00 95.62 95 HIS A N 1
ATOM 788 C CA . HIS A 1 95 ? 20.007 8.127 1.678 1.00 95.62 95 HIS A CA 1
ATOM 789 C C . HIS A 1 95 ? 19.478 9.330 2.434 1.00 95.62 95 HIS A C 1
ATOM 791 O O . HIS A 1 95 ? 19.776 10.471 2.084 1.00 95.62 95 HIS A O 1
ATOM 797 N N . PHE A 1 96 ? 18.741 9.069 3.508 1.00 93.31 96 PHE A N 1
ATOM 798 C CA . PHE A 1 96 ? 18.230 10.138 4.346 1.00 93.31 96 PHE A CA 1
ATOM 799 C C . PHE A 1 96 ? 19.377 10.834 5.091 1.00 93.31 96 PHE A C 1
ATOM 801 O O . PHE A 1 96 ? 20.080 10.222 5.901 1.00 93.31 96 PHE A O 1
ATOM 808 N N . SER A 1 97 ? 19.569 12.126 4.824 1.00 91.38 97 SER A N 1
ATOM 809 C CA . SER A 1 97 ? 20.570 12.937 5.508 1.00 91.38 97 SER A CA 1
ATOM 810 C C . SER A 1 97 ? 20.041 13.493 6.833 1.00 91.38 97 SER A C 1
ATOM 812 O O . SER A 1 97 ? 18.977 14.112 6.924 1.00 91.38 97 SER A O 1
ATOM 814 N N . ASN A 1 98 ? 20.834 13.309 7.891 1.00 90.62 98 ASN A N 1
ATOM 815 C CA . ASN A 1 98 ? 20.609 14.019 9.143 1.00 90.62 98 ASN A CA 1
ATOM 816 C C . ASN A 1 98 ? 20.916 15.500 8.917 1.00 90.62 98 ASN A C 1
ATOM 818 O O . ASN A 1 98 ? 22.052 15.875 8.630 1.00 90.62 98 ASN A O 1
ATOM 822 N N . HIS A 1 99 ? 19.901 16.335 9.067 1.00 89.94 99 HIS A N 1
ATOM 823 C CA . HIS A 1 99 ? 20.005 17.775 8.916 1.00 89.94 99 HIS A CA 1
ATOM 824 C C . HIS A 1 99 ? 20.125 18.443 10.293 1.00 89.94 99 HIS A C 1
ATOM 826 O O . HIS A 1 99 ? 19.679 17.915 11.314 1.00 89.94 99 HIS A O 1
ATOM 832 N N . GLY A 1 100 ? 20.770 19.609 10.339 1.00 93.50 100 GLY A N 1
ATOM 833 C CA . GLY A 1 100 ? 20.888 20.377 11.578 1.00 93.50 100 GLY A CA 1
ATOM 834 C C . GLY A 1 100 ? 19.536 20.944 12.013 1.00 93.50 100 GLY A C 1
ATOM 835 O O . GLY A 1 100 ? 18.723 21.315 11.163 1.00 93.50 100 GLY A O 1
ATOM 836 N N . TRP A 1 101 ? 19.320 21.085 13.323 1.00 93.81 101 TRP A N 1
ATOM 837 C CA . TRP A 1 101 ? 18.091 21.647 13.909 1.00 93.81 101 TRP A CA 1
ATOM 838 C C . TRP A 1 101 ? 17.753 23.056 13.387 1.00 93.81 101 TRP A C 1
ATOM 840 O O . TRP A 1 101 ? 16.598 23.462 13.399 1.00 93.81 101 TRP A O 1
ATOM 850 N N . GLN A 1 102 ? 18.759 23.788 12.909 1.00 95.50 102 GLN A N 1
ATOM 851 C CA . GLN A 1 102 ? 18.648 25.114 12.311 1.00 95.50 102 GLN A CA 1
ATOM 852 C C . GLN A 1 102 ? 18.102 25.119 10.873 1.00 95.50 102 GLN A C 1
ATOM 854 O O . GLN A 1 102 ? 17.737 26.166 10.352 1.00 95.50 102 GLN A O 1
ATOM 859 N N . THR A 1 103 ? 18.091 23.982 10.178 1.00 96.06 103 THR A N 1
ATOM 860 C CA . THR A 1 103 ? 17.766 23.947 8.741 1.00 96.06 103 THR A CA 1
ATOM 861 C C . THR A 1 103 ? 16.294 23.636 8.510 1.00 96.06 103 THR A C 1
ATOM 863 O O . THR A 1 103 ? 15.549 24.462 7.976 1.00 96.06 103 THR A O 1
ATOM 866 N N . ARG A 1 104 ? 15.858 22.459 8.955 1.00 95.56 104 ARG A N 1
ATOM 867 C CA . ARG A 1 104 ? 14.480 21.994 8.871 1.00 95.56 104 ARG A CA 1
ATOM 868 C C . ARG A 1 104 ? 14.163 21.033 10.012 1.00 95.56 104 ARG A C 1
ATOM 870 O O . ARG A 1 104 ? 15.035 20.659 10.789 1.00 95.56 104 ARG A O 1
ATOM 877 N N . LYS A 1 105 ? 12.898 20.653 10.097 1.00 96.69 105 LYS A N 1
ATOM 878 C CA . LYS A 1 105 ? 12.384 19.552 10.898 1.00 96.69 105 LYS A CA 1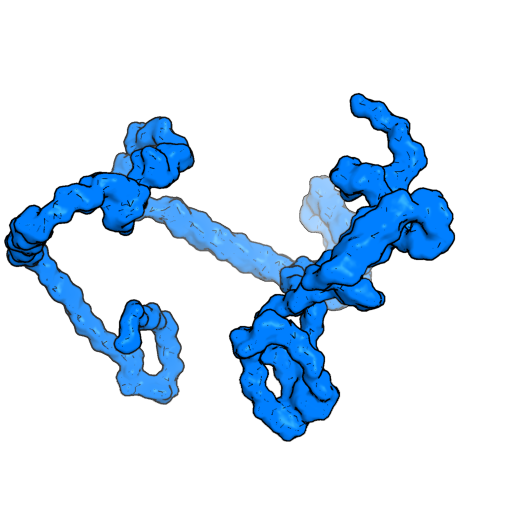
ATOM 879 C C . LYS A 1 105 ? 11.584 18.655 9.967 1.00 96.69 105 LYS A C 1
ATOM 881 O O . LYS A 1 105 ? 10.693 19.143 9.276 1.00 96.69 105 LYS A O 1
ATOM 886 N N . ASP A 1 106 ? 11.887 17.367 9.956 1.00 96.12 106 ASP A N 1
ATOM 887 C CA . ASP A 1 106 ? 11.184 16.407 9.104 1.00 96.12 106 ASP A CA 1
ATOM 888 C C . ASP A 1 106 ? 9.925 15.846 9.783 1.00 96.12 106 ASP A C 1
ATOM 890 O O . ASP A 1 106 ? 9.759 15.906 11.008 1.00 96.12 106 ASP A O 1
ATOM 894 N N . ALA A 1 107 ? 9.012 15.313 8.969 1.00 96.25 107 ALA A N 1
ATOM 895 C CA . ALA A 1 107 ? 7.842 14.579 9.440 1.00 96.25 107 ALA A CA 1
ATOM 896 C C . ALA A 1 107 ? 8.223 13.331 10.269 1.00 96.25 107 ALA A C 1
ATOM 898 O O . ALA A 1 107 ? 9.315 12.783 10.106 1.00 96.25 107 ALA A O 1
ATOM 899 N N . PRO A 1 108 ? 7.323 12.838 11.146 1.00 95.25 108 PRO A N 1
ATOM 900 C CA . PRO A 1 108 ? 7.555 11.605 11.896 1.00 95.25 108 PRO A CA 1
ATOM 901 C C . PRO A 1 108 ? 7.907 10.415 10.986 1.00 95.25 108 PRO A C 1
ATOM 903 O O . PRO A 1 108 ? 7.146 10.059 10.083 1.00 95.25 108 PRO A O 1
ATOM 906 N N . MET A 1 109 ? 9.057 9.788 11.246 1.00 95.50 109 MET A N 1
ATOM 907 C CA . MET A 1 109 ? 9.594 8.668 10.461 1.00 95.50 109 MET A CA 1
ATOM 908 C C . MET A 1 109 ? 8.958 7.321 10.845 1.00 95.50 109 MET A C 1
ATOM 910 O O . MET A 1 109 ? 8.445 7.164 11.951 1.00 95.50 109 MET A O 1
ATOM 914 N N . PHE A 1 110 ? 9.034 6.335 9.940 1.00 95.00 110 PHE A N 1
ATOM 915 C CA . PHE A 1 110 ? 8.577 4.946 10.146 1.00 95.00 110 PHE A CA 1
ATOM 916 C C . PHE A 1 110 ? 7.105 4.805 10.565 1.00 95.00 110 PHE A C 1
ATOM 918 O O . PHE A 1 110 ? 6.751 3.958 11.386 1.00 95.00 110 PHE A O 1
ATOM 925 N N . THR A 1 111 ? 6.231 5.633 9.991 1.00 95.50 111 THR A N 1
ATOM 926 C CA . THR A 1 111 ? 4.785 5.576 10.227 1.00 95.50 111 THR A CA 1
ATOM 927 C C . THR A 1 111 ? 4.040 5.097 8.982 1.00 95.50 111 THR A C 1
ATOM 929 O O . THR A 1 111 ? 4.487 5.299 7.855 1.00 95.50 111 THR A O 1
ATOM 932 N N . ALA A 1 112 ? 2.895 4.446 9.192 1.00 95.38 112 ALA A N 1
ATOM 933 C CA . ALA A 1 112 ? 1.977 4.041 8.134 1.00 95.38 112 ALA A CA 1
ATOM 934 C C . ALA A 1 112 ? 0.604 4.670 8.384 1.00 95.38 112 ALA A C 1
ATOM 936 O O . ALA A 1 112 ? 0.171 4.796 9.535 1.00 95.38 112 ALA A O 1
ATOM 937 N N . LEU A 1 113 ? -0.092 5.047 7.309 1.00 96.44 113 LEU A N 1
ATOM 938 C CA . LEU A 1 113 ? -1.458 5.549 7.407 1.00 96.44 113 LEU A CA 1
ATOM 939 C C . LEU A 1 113 ? -2.385 4.400 7.817 1.00 96.44 113 LEU A C 1
ATOM 941 O O . LEU A 1 113 ? -2.528 3.418 7.094 1.00 96.44 113 LEU A O 1
ATOM 945 N N . ALA A 1 114 ? -3.022 4.534 8.978 1.00 96.19 114 ALA A N 1
ATOM 946 C CA . ALA A 1 114 ? -3.971 3.555 9.487 1.00 96.19 114 ALA A CA 1
ATOM 947 C C . ALA A 1 114 ? -5.239 4.250 9.977 1.00 96.19 114 ALA A C 1
ATOM 949 O O . ALA A 1 114 ? -5.180 5.242 10.705 1.00 96.19 114 ALA A O 1
ATOM 950 N N . ILE A 1 115 ? -6.391 3.688 9.621 1.00 94.44 115 ILE A N 1
ATOM 951 C CA . ILE A 1 115 ? -7.683 4.126 10.143 1.00 94.44 115 ILE A CA 1
ATOM 952 C C . ILE A 1 115 ? -7.891 3.429 11.485 1.00 94.44 115 ILE A C 1
ATOM 954 O O . ILE A 1 115 ? -7.944 2.202 11.558 1.00 94.44 115 ILE A O 1
ATOM 958 N N . ARG A 1 116 ? -7.989 4.211 12.561 1.00 95.00 116 ARG A N 1
ATOM 959 C CA . ARG A 1 116 ? -8.237 3.703 13.913 1.00 95.00 116 ARG A CA 1
ATOM 960 C C . ARG A 1 116 ? -9.495 4.345 14.475 1.00 95.00 116 ARG A C 1
ATOM 962 O O . ARG A 1 116 ? -9.659 5.558 14.400 1.00 95.00 116 ARG A O 1
ATOM 969 N N . ALA A 1 117 ? -10.359 3.525 15.059 1.00 94.56 117 ALA A N 1
ATOM 970 C CA . ALA A 1 117 ? -11.508 4.000 15.815 1.00 94.56 117 ALA A CA 1
ATOM 971 C C . ALA A 1 117 ? -11.133 4.135 17.294 1.00 94.56 117 ALA A C 1
ATOM 973 O O . ALA A 1 117 ? -10.441 3.279 17.848 1.00 94.56 117 ALA A O 1
ATOM 974 N N . GLN A 1 118 ? -11.610 5.195 17.942 1.00 95.06 118 GLN A N 1
ATOM 975 C CA . GLN A 1 118 ? -11.512 5.319 19.393 1.00 95.06 118 GLN A CA 1
ATOM 976 C C . GLN A 1 118 ? -12.476 4.331 20.059 1.00 95.06 118 GLN A C 1
ATOM 978 O O . GLN A 1 118 ? -13.615 4.164 19.616 1.00 95.06 118 GLN A O 1
ATOM 983 N N . ALA A 1 119 ? -12.023 3.667 21.121 1.00 96.75 119 ALA A N 1
ATOM 984 C CA . ALA A 1 119 ? -12.873 2.768 21.890 1.00 96.75 119 ALA A CA 1
ATOM 985 C C . ALA A 1 119 ? -13.903 3.570 22.699 1.00 96.75 119 ALA A C 1
ATOM 987 O O . ALA A 1 119 ? -13.564 4.559 23.350 1.00 96.75 119 ALA A O 1
ATOM 988 N N . LEU A 1 120 ? -15.163 3.132 22.675 1.00 97.12 120 LEU A N 1
ATOM 989 C CA . LEU A 1 120 ? -16.218 3.748 23.479 1.00 97.12 120 LEU A CA 1
ATOM 990 C C . LEU A 1 120 ? -16.037 3.392 24.966 1.00 97.12 120 LEU A C 1
ATOM 992 O O . LEU A 1 120 ? -15.555 2.297 25.278 1.00 97.12 120 LEU A O 1
ATOM 996 N N . PRO A 1 121 ? -16.462 4.261 25.903 1.00 97.94 121 PRO A N 1
ATOM 997 C CA . PRO A 1 121 ? -16.409 3.949 27.326 1.00 97.94 121 PRO A CA 1
ATOM 998 C C . PRO A 1 121 ? -17.195 2.679 27.648 1.00 97.94 121 PRO A C 1
ATOM 1000 O O . PRO A 1 121 ? -18.308 2.488 27.155 1.00 97.94 121 PRO A O 1
ATOM 1003 N N . ARG A 1 122 ? -16.659 1.834 28.536 1.00 98.06 122 ARG A N 1
ATOM 1004 C CA . ARG A 1 122 ? -17.267 0.537 28.883 1.00 98.06 122 ARG A CA 1
ATOM 1005 C C . ARG A 1 122 ? -18.723 0.658 29.346 1.00 98.06 122 ARG A C 1
ATOM 1007 O O . ARG A 1 122 ? -19.538 -0.189 28.997 1.00 98.06 122 ARG A O 1
ATOM 1014 N N . GLY A 1 123 ? -19.051 1.708 30.104 1.00 97.44 123 GLY A N 1
ATOM 1015 C CA . GLY A 1 123 ? -20.427 1.993 30.526 1.00 97.44 123 GLY A CA 1
ATOM 1016 C C . GLY A 1 123 ? -21.366 2.220 29.339 1.00 97.44 123 GLY A C 1
ATOM 1017 O O . GLY A 1 123 ? -22.420 1.600 29.274 1.00 97.44 123 GLY A O 1
ATOM 1018 N N . CYS A 1 124 ? -20.934 3.014 28.357 1.00 97.75 124 CYS A N 1
ATOM 1019 C CA . CYS A 1 124 ? -21.689 3.272 27.131 1.00 97.75 124 CYS A CA 1
ATOM 1020 C C . CYS A 1 124 ? -21.879 1.994 26.296 1.00 97.75 124 CYS A C 1
ATOM 1022 O O . CYS A 1 124 ? -22.986 1.702 25.852 1.00 97.75 124 CYS A O 1
ATOM 1024 N N . VAL A 1 125 ? -20.826 1.180 26.149 1.00 98.12 125 VAL A N 1
ATOM 1025 C CA . VAL A 1 125 ? -20.901 -0.108 25.433 1.00 98.12 125 VAL A CA 1
ATOM 1026 C C . VAL A 1 125 ? -21.946 -1.035 26.058 1.00 98.12 125 VAL A C 1
ATOM 1028 O O . VAL A 1 125 ? -22.772 -1.581 25.332 1.00 98.12 125 VAL A O 1
ATOM 1031 N N . ARG A 1 126 ? -21.979 -1.148 27.394 1.00 98.06 126 ARG A N 1
ATOM 1032 C CA . ARG A 1 126 ? -22.978 -1.967 28.103 1.00 98.06 126 ARG A CA 1
ATOM 1033 C C . ARG A 1 126 ? -24.413 -1.519 27.825 1.00 98.06 126 ARG A C 1
ATOM 1035 O O . ARG A 1 126 ? -25.269 -2.369 27.608 1.00 98.06 126 ARG A O 1
ATOM 1042 N N . GLN A 1 127 ? -24.671 -0.210 27.800 1.00 97.88 127 GLN A N 1
ATOM 1043 C CA . GLN A 1 127 ? -26.009 0.312 27.500 1.00 97.88 127 GLN A CA 1
ATOM 1044 C C . GLN A 1 127 ? -26.414 0.035 26.048 1.00 97.88 127 GLN A C 1
ATOM 1046 O O . GLN A 1 127 ? -27.536 -0.390 25.789 1.00 97.88 127 GLN A O 1
ATOM 1051 N N . ILE A 1 128 ? -25.481 0.174 25.099 1.00 97.44 128 ILE A N 1
ATOM 1052 C CA . ILE A 1 128 ? -25.718 -0.173 23.689 1.00 97.44 128 ILE A CA 1
ATOM 1053 C C . ILE A 1 128 ? -26.037 -1.666 23.534 1.00 97.44 128 ILE A C 1
ATOM 1055 O O . ILE A 1 128 ? -26.949 -2.029 22.793 1.00 97.44 128 ILE A O 1
ATOM 1059 N N . GLU A 1 129 ? -25.297 -2.544 24.211 1.00 97.69 129 GLU A N 1
ATOM 1060 C CA . GLU A 1 129 ? -25.548 -3.990 24.197 1.00 97.69 129 GLU A CA 1
ATOM 1061 C C . GLU A 1 129 ? -26.904 -4.338 24.820 1.00 97.69 129 GLU A C 1
ATOM 1063 O O . GLU A 1 129 ? -27.649 -5.146 24.262 1.00 97.69 129 GLU A O 1
ATOM 1068 N N . GLN A 1 130 ? -27.257 -3.695 25.935 1.00 97.62 130 GLN A N 1
ATOM 1069 C CA . GLN A 1 130 ? -28.548 -3.874 26.591 1.00 97.62 130 GLN A CA 1
ATOM 1070 C C . GLN A 1 130 ? -29.709 -3.421 25.698 1.00 97.62 130 GLN A C 1
ATOM 1072 O O . GLN A 1 130 ? -30.671 -4.174 25.545 1.00 97.62 130 GLN A O 1
ATOM 1077 N N . PHE A 1 131 ? -29.590 -2.261 25.045 1.00 97.69 131 PHE A N 1
ATOM 1078 C CA . PHE A 1 131 ? -30.576 -1.777 24.078 1.00 97.69 131 PHE A CA 1
ATOM 1079 C C . PHE A 1 131 ? -30.727 -2.734 22.892 1.00 97.69 131 PHE A C 1
ATOM 1081 O O . PHE A 1 131 ? -31.843 -3.111 22.550 1.00 97.69 131 PHE A O 1
ATOM 1088 N N . LYS A 1 132 ? -29.619 -3.205 22.301 1.00 97.12 132 LYS A N 1
ATOM 1089 C CA . LYS A 1 132 ? -29.658 -4.186 21.200 1.00 97.12 132 LYS A CA 1
ATOM 1090 C C . LYS A 1 132 ? -30.328 -5.497 21.610 1.00 97.12 132 LYS A C 1
ATOM 1092 O O . LYS A 1 132 ? -31.088 -6.061 20.830 1.00 97.12 132 LYS A O 1
ATOM 1097 N N . ARG A 1 133 ? -30.065 -5.969 22.832 1.00 97.56 133 ARG A N 1
ATOM 1098 C CA . ARG A 1 133 ? -30.710 -7.163 23.391 1.00 97.56 133 ARG A CA 1
ATOM 1099 C C . ARG A 1 133 ? -32.206 -6.944 23.614 1.00 97.56 133 ARG A C 1
ATOM 1101 O O . ARG A 1 133 ? -32.994 -7.827 23.304 1.00 97.56 133 ARG A O 1
ATOM 1108 N N . CYS A 1 134 ? -32.610 -5.783 24.128 1.00 97.25 134 CYS A N 1
ATOM 1109 C CA . CYS A 1 134 ? -34.026 -5.447 24.248 1.00 97.25 134 CYS A CA 1
ATOM 1110 C C . CYS A 1 134 ? -34.686 -5.394 22.862 1.00 97.25 134 CYS A C 1
ATOM 1112 O O . CYS A 1 134 ? -35.733 -6.003 22.656 1.00 97.25 134 CYS A O 1
ATOM 1114 N N . GLN A 1 135 ? -34.036 -4.751 21.887 1.00 97.31 135 GLN A N 1
ATOM 1115 C CA . GLN A 1 135 ? -34.540 -4.611 20.523 1.00 97.31 135 GLN A CA 1
ATOM 1116 C C . GLN A 1 135 ? -34.789 -5.969 19.855 1.00 97.31 135 GLN A C 1
ATOM 1118 O O . GLN A 1 135 ? -35.809 -6.129 19.186 1.00 97.31 135 GLN A O 1
ATOM 1123 N N . SER A 1 136 ? -33.887 -6.941 20.031 1.00 96.94 136 SER A N 1
ATOM 1124 C CA . SER A 1 136 ? -34.031 -8.268 19.425 1.00 96.94 136 SER A CA 1
ATOM 1125 C C . SER A 1 136 ? -35.088 -9.147 20.099 1.00 96.94 136 SER A C 1
ATOM 1127 O O . SER A 1 136 ? -35.663 -9.997 19.427 1.00 96.94 136 SER A O 1
ATOM 1129 N N . VAL A 1 137 ? -35.355 -8.957 21.397 1.00 96.69 137 VAL A N 1
ATOM 1130 C CA . VAL A 1 137 ? -36.315 -9.777 22.162 1.00 96.69 137 VAL A CA 1
ATOM 1131 C C . VAL A 1 137 ? -37.718 -9.168 22.167 1.00 96.69 137 VAL A C 1
ATOM 1133 O O . VAL A 1 137 ? -38.700 -9.867 21.937 1.00 96.69 137 VAL A O 1
ATOM 1136 N N . ASN A 1 138 ? -37.821 -7.864 22.423 1.00 94.62 138 ASN A N 1
ATOM 1137 C CA . ASN A 1 138 ? -39.083 -7.178 22.706 1.00 94.62 138 ASN A CA 1
ATOM 1138 C C . ASN A 1 138 ? -39.564 -6.272 21.560 1.00 94.62 138 ASN A C 1
ATOM 1140 O O . ASN A 1 138 ? -40.707 -5.808 21.596 1.00 94.62 138 ASN A O 1
ATOM 1144 N N . GLY A 1 139 ? -38.716 -6.019 20.558 1.00 93.12 139 GLY A N 1
ATOM 1145 C CA . GLY A 1 139 ? -38.964 -5.048 19.492 1.00 93.12 139 GLY A CA 1
ATOM 1146 C C . GLY A 1 139 ? -38.643 -3.605 19.903 1.00 93.12 139 GLY A C 1
ATOM 1147 O O . GLY A 1 139 ? -38.506 -3.280 21.078 1.00 93.12 139 GLY A O 1
ATOM 1148 N N . VAL A 1 140 ? -38.522 -2.712 18.916 1.00 92.19 140 VAL A N 1
ATOM 1149 C CA . VAL A 1 140 ? -38.029 -1.328 19.108 1.00 92.19 140 VAL A CA 1
ATOM 1150 C C . VAL A 1 140 ? -38.926 -0.492 20.028 1.00 92.19 140 VAL A C 1
ATOM 1152 O O . VAL A 1 140 ? -38.440 0.364 20.759 1.00 92.19 140 VAL A O 1
ATOM 1155 N N . THR A 1 141 ? -40.237 -0.731 20.013 1.00 93.56 141 THR A N 1
ATOM 1156 C CA . THR A 1 141 ? -41.218 0.125 20.696 1.00 93.56 141 THR A CA 1
ATOM 1157 C C . THR A 1 141 ? -41.158 0.036 22.219 1.00 93.56 141 THR A C 1
ATOM 1159 O O . THR A 1 141 ? -41.569 0.980 22.885 1.00 93.56 141 THR A O 1
ATOM 1162 N N . LYS A 1 142 ? -40.657 -1.074 22.777 1.00 94.56 142 LYS A N 1
ATOM 1163 C CA . LYS A 1 142 ? -40.606 -1.323 24.229 1.00 94.56 142 LYS A CA 1
ATOM 1164 C C . LYS A 1 142 ? -39.262 -0.966 24.874 1.00 94.56 142 LYS A C 1
ATOM 1166 O O . LYS A 1 142 ? -39.125 -1.162 26.071 1.00 94.56 142 LYS A O 1
ATOM 1171 N N . CYS A 1 143 ? -38.298 -0.458 24.104 1.00 95.69 143 CYS A N 1
ATOM 1172 C CA . CYS A 1 143 ? -36.920 -0.233 24.563 1.00 95.69 143 CYS A CA 1
ATOM 1173 C C . CYS A 1 143 ? -36.559 1.258 24.698 1.00 95.69 143 CYS A C 1
ATOM 1175 O O . CYS A 1 143 ? -35.425 1.657 24.422 1.00 95.69 143 CYS A O 1
ATOM 1177 N N . GLN A 1 144 ? -37.543 2.107 25.020 1.00 95.50 144 GLN A N 1
ATOM 1178 C CA . GLN A 1 144 ? -37.336 3.555 25.143 1.00 95.50 144 GLN A CA 1
ATOM 1179 C C . GLN A 1 144 ? -36.452 3.898 26.349 1.00 95.50 144 GLN A C 1
ATOM 1181 O O . GLN A 1 144 ? -35.540 4.709 26.216 1.00 95.50 144 GLN A O 1
ATOM 1186 N N . GLU A 1 145 ? -36.633 3.210 27.478 1.00 95.81 145 GLU A N 1
ATOM 1187 C CA . GLU A 1 145 ? -35.812 3.420 28.676 1.00 95.81 145 GLU A CA 1
ATOM 1188 C C . GLU A 1 145 ? -34.335 3.089 28.419 1.00 95.81 145 GLU A C 1
ATOM 1190 O O . GLU A 1 145 ? -33.441 3.847 28.793 1.00 95.81 145 GLU A O 1
ATOM 1195 N N . GLU A 1 146 ? -34.040 1.986 27.725 1.00 96.25 146 GLU A N 1
ATOM 1196 C CA . GLU A 1 146 ? -32.671 1.637 27.345 1.00 96.25 146 GLU A CA 1
ATOM 1197 C C . GLU A 1 146 ? -32.058 2.649 26.368 1.00 96.25 146 GLU A C 1
ATOM 1199 O O . GLU A 1 146 ? -30.851 2.891 26.422 1.00 96.25 146 GLU A O 1
ATOM 1204 N N . ALA A 1 147 ? -32.862 3.265 25.495 1.00 95.75 147 ALA A N 1
ATOM 1205 C CA . ALA A 1 147 ? -32.394 4.332 24.615 1.00 95.75 147 ALA A CA 1
ATOM 1206 C C . ALA A 1 147 ? -32.052 5.613 25.398 1.00 95.75 147 ALA A C 1
ATOM 1208 O O . ALA A 1 147 ? -30.989 6.198 25.176 1.00 95.75 147 ALA A O 1
ATOM 1209 N N . ASP A 1 148 ? -32.886 6.008 26.360 1.00 96.69 148 ASP A N 1
ATOM 1210 C CA . ASP A 1 148 ? -32.632 7.168 27.223 1.00 96.69 148 ASP A CA 1
ATOM 1211 C C . ASP A 1 148 ? -31.411 6.949 28.127 1.00 96.69 148 ASP A C 1
ATOM 1213 O O . ASP A 1 148 ? -30.603 7.860 28.346 1.00 96.69 148 ASP A O 1
ATOM 1217 N N . ASN A 1 149 ? -31.197 5.711 28.580 1.00 96.69 149 ASN A N 1
ATOM 1218 C CA . ASN A 1 149 ? -29.990 5.309 29.299 1.00 96.69 149 ASN A CA 1
ATOM 1219 C C . ASN A 1 149 ? -28.726 5.484 28.445 1.00 96.69 149 ASN A C 1
ATOM 1221 O O . ASN A 1 149 ? -27.701 5.932 28.955 1.00 96.69 149 ASN A O 1
ATOM 1225 N N . ILE A 1 150 ? -28.773 5.201 27.138 1.00 97.19 150 ILE A N 1
ATOM 1226 C CA . ILE A 1 150 ? -27.641 5.483 26.238 1.00 97.19 150 I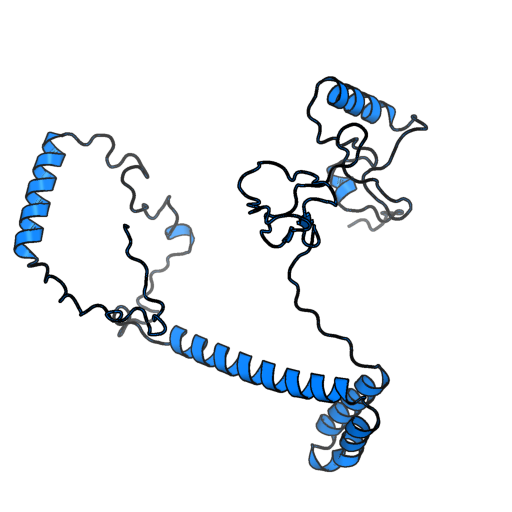LE A CA 1
ATOM 1227 C C . ILE A 1 150 ? -27.369 6.989 26.187 1.00 97.19 150 ILE A C 1
ATOM 1229 O O . ILE A 1 150 ? -26.220 7.398 26.326 1.00 97.19 150 ILE A O 1
ATOM 1233 N N . ILE A 1 151 ? -28.400 7.817 26.006 1.00 97.31 151 ILE A N 1
ATOM 1234 C CA . ILE A 1 151 ? -28.238 9.272 25.853 1.00 97.31 151 ILE A CA 1
ATOM 1235 C C . ILE A 1 151 ? -27.714 9.920 27.144 1.00 97.31 151 ILE A C 1
ATOM 1237 O O . ILE A 1 151 ? -26.898 10.838 27.083 1.00 97.31 151 ILE A O 1
ATOM 1241 N N . SER A 1 152 ? -28.164 9.440 28.302 1.00 96.75 152 SER A N 1
ATOM 1242 C CA . SER A 1 152 ? -27.782 9.976 29.613 1.00 96.75 152 SER A CA 1
ATOM 1243 C C . SER A 1 152 ? -26.419 9.477 30.105 1.00 96.75 152 SER A C 1
ATOM 1245 O O . SER A 1 152 ? -25.659 10.254 30.682 1.00 96.75 152 SER A O 1
ATOM 1247 N N . ILE A 1 153 ? -26.085 8.201 29.875 1.00 97.56 153 ILE A N 1
ATOM 1248 C CA . ILE A 1 153 ? -24.852 7.578 30.387 1.00 97.56 153 ILE A CA 1
ATOM 1249 C C . ILE A 1 153 ? -23.675 7.770 29.423 1.00 97.56 153 ILE A C 1
ATOM 1251 O O . ILE A 1 153 ? -22.533 7.929 29.866 1.00 97.56 153 ILE A O 1
ATOM 1255 N N . CYS A 1 154 ? -23.901 7.724 28.106 1.00 98.06 154 CYS A N 1
ATOM 1256 C CA . CYS A 1 154 ? -22.818 7.925 27.147 1.00 98.06 154 CYS A CA 1
ATOM 1257 C C . CYS A 1 154 ? -22.390 9.401 27.121 1.00 98.06 154 CYS A C 1
ATOM 1259 O O . CYS A 1 154 ? -23.232 10.293 27.025 1.00 98.06 154 CYS A O 1
ATOM 1261 N N . PRO A 1 155 ? -21.078 9.699 27.127 1.00 98.31 155 PRO A N 1
ATOM 1262 C CA . PRO A 1 155 ? -20.622 11.073 26.987 1.00 98.31 155 PRO A CA 1
ATOM 1263 C C . PRO A 1 155 ? -20.952 11.617 25.590 1.00 98.31 155 PRO A C 1
ATOM 1265 O O . PRO A 1 155 ? -20.974 10.875 24.606 1.00 98.31 155 PRO A O 1
ATOM 1268 N N . LYS A 1 156 ? -21.138 12.937 25.484 1.00 98.06 156 LYS A N 1
ATOM 1269 C CA . LYS A 1 156 ? -21.555 13.607 24.238 1.00 98.06 156 LYS A CA 1
ATOM 1270 C C . LYS A 1 156 ? -20.671 13.273 23.028 1.00 98.06 156 LYS A C 1
ATOM 1272 O O . LYS A 1 156 ? -21.202 12.940 21.975 1.00 98.06 156 LYS A O 1
ATOM 1277 N N . TRP A 1 157 ? -19.346 13.256 23.191 1.00 97.69 157 TRP A N 1
ATOM 1278 C CA . TRP A 1 157 ? -18.411 12.915 22.106 1.00 97.69 157 TRP A CA 1
ATOM 1279 C C . TRP A 1 157 ? -18.620 11.489 21.563 1.00 97.69 157 TRP A C 1
ATOM 1281 O O . TRP A 1 157 ? -18.416 11.235 20.378 1.00 97.69 157 TRP A O 1
ATOM 1291 N N . ALA A 1 158 ? -19.054 10.549 22.410 1.00 97.88 158 ALA A N 1
ATOM 1292 C CA . ALA A 1 158 ? -19.338 9.178 21.998 1.00 97.88 158 ALA A CA 1
ATOM 1293 C C . ALA A 1 158 ? -20.639 9.109 21.187 1.00 97.88 158 ALA A C 1
ATOM 1295 O O . ALA A 1 158 ? -20.696 8.405 20.181 1.00 97.88 158 ALA A O 1
ATOM 1296 N N . LEU A 1 159 ? -21.661 9.874 21.585 1.00 97.25 159 LEU A N 1
ATOM 1297 C CA . LEU A 1 159 ? -22.915 9.999 20.835 1.00 97.25 159 LEU A CA 1
ATOM 1298 C C . LEU A 1 159 ? -22.684 10.639 19.459 1.00 97.25 159 LEU A C 1
ATOM 1300 O O . LEU A 1 159 ? -23.204 10.154 18.454 1.00 97.25 159 LEU A O 1
ATOM 1304 N N . GLU A 1 160 ? -21.856 11.682 19.394 1.00 97.69 160 GLU A N 1
ATOM 1305 C CA . GLU A 1 160 ? -21.423 12.295 18.134 1.00 97.69 160 GLU A CA 1
ATOM 1306 C C . GLU A 1 160 ? -20.647 11.302 17.263 1.00 97.69 160 GLU A C 1
ATOM 1308 O O . GLU A 1 160 ? -20.945 11.170 16.076 1.00 97.69 160 GLU A O 1
ATOM 1313 N N . GLY A 1 161 ? -19.733 10.530 17.858 1.00 97.25 161 GLY A N 1
ATOM 1314 C CA . GLY A 1 161 ? -19.006 9.467 17.166 1.00 97.25 161 GLY A CA 1
ATOM 1315 C C . GLY A 1 161 ? -19.924 8.384 16.591 1.00 97.25 161 GLY A C 1
ATOM 1316 O O . GLY A 1 161 ? -19.733 7.954 15.454 1.00 97.25 161 GLY A O 1
ATOM 1317 N N . LEU A 1 162 ? -20.961 7.967 17.327 1.00 96.44 162 LEU A N 1
ATOM 1318 C CA . LEU A 1 162 ? -21.967 7.017 16.835 1.00 96.44 162 LEU A CA 1
ATOM 1319 C C . LEU A 1 162 ? -22.799 7.601 15.685 1.00 96.44 162 LEU A C 1
ATOM 1321 O O . LEU A 1 162 ? -23.047 6.910 14.693 1.00 96.44 162 LEU A O 1
ATOM 1325 N N . LYS A 1 163 ? -23.202 8.872 15.794 1.00 97.81 163 LYS A N 1
ATOM 1326 C CA . LYS A 1 163 ? -23.953 9.586 14.753 1.00 97.81 163 LYS A CA 1
ATOM 1327 C C . LYS A 1 163 ? -23.139 9.719 13.468 1.00 97.81 163 LYS A C 1
ATOM 1329 O O . LYS A 1 163 ? -23.657 9.445 12.387 1.00 97.81 163 LYS A O 1
ATOM 1334 N N . GLU A 1 164 ? -21.878 10.117 13.582 1.00 97.69 164 GLU A N 1
ATOM 1335 C CA . GLU A 1 164 ? -20.995 10.284 12.430 1.00 97.69 164 GLU A CA 1
ATOM 1336 C C . GLU A 1 164 ? -20.648 8.939 11.793 1.00 97.69 164 GLU A C 1
ATOM 1338 O O . GLU A 1 164 ? -20.715 8.801 10.574 1.00 97.69 164 GLU A O 1
ATOM 1343 N N . LYS A 1 165 ? -20.402 7.902 12.603 1.00 97.00 165 LYS A N 1
ATOM 1344 C CA . LYS A 1 165 ? -20.199 6.538 12.102 1.00 97.00 165 LYS A CA 1
ATOM 1345 C C . LYS A 1 165 ? -21.375 6.065 11.246 1.00 97.00 165 LYS A C 1
ATOM 1347 O O . LYS A 1 165 ? -21.147 5.458 10.205 1.00 97.00 165 LYS A O 1
ATOM 1352 N N . LYS A 1 166 ? -22.618 6.346 11.653 1.00 97.75 166 LYS A N 1
ATOM 1353 C CA . LYS A 1 166 ? -23.802 6.003 10.852 1.00 97.75 166 LYS A CA 1
ATOM 1354 C C . LYS A 1 166 ? -23.778 6.707 9.493 1.00 97.75 166 LYS A C 1
ATOM 1356 O O . LYS A 1 166 ? -23.835 6.034 8.475 1.00 97.75 166 LYS A O 1
ATOM 1361 N N . LYS A 1 167 ? -23.583 8.030 9.472 1.00 98.25 167 LYS A N 1
ATOM 1362 C CA . LYS A 1 167 ? -23.480 8.795 8.215 1.00 98.25 167 LYS A CA 1
ATOM 1363 C C . LYS A 1 167 ? -22.371 8.277 7.297 1.00 98.25 167 LYS A C 1
ATOM 1365 O O . LYS A 1 167 ? -22.540 8.238 6.082 1.00 98.25 167 LYS A O 1
ATOM 1370 N N . GLN A 1 168 ? -21.231 7.897 7.871 1.00 97.56 168 GLN A N 1
ATOM 1371 C CA . GLN A 1 168 ? -20.118 7.328 7.116 1.00 97.56 168 GLN A CA 1
ATOM 1372 C C . GLN A 1 168 ? -20.486 5.983 6.487 1.00 97.56 168 GLN A C 1
ATOM 1374 O O . GLN A 1 168 ? -20.170 5.769 5.321 1.00 97.56 168 GLN A O 1
ATOM 1379 N N . LEU A 1 169 ? -21.170 5.100 7.222 1.00 98.25 169 LEU A N 1
ATOM 1380 C CA . LEU A 1 169 ? -21.649 3.824 6.684 1.00 98.25 169 LEU A CA 1
ATOM 1381 C C . LEU A 1 169 ? -22.668 4.034 5.561 1.00 98.25 169 LEU A C 1
ATOM 1383 O O . LEU A 1 169 ? -22.498 3.442 4.501 1.00 98.25 169 LEU A O 1
ATOM 1387 N N . ASP A 1 170 ? -23.631 4.940 5.743 1.00 98.50 170 ASP A N 1
ATOM 1388 C CA . ASP A 1 170 ? -24.628 5.273 4.716 1.00 98.50 170 ASP A CA 1
ATOM 1389 C C . ASP A 1 170 ? -23.943 5.798 3.432 1.00 98.50 170 ASP A C 1
ATOM 1391 O O . ASP A 1 170 ? -24.300 5.442 2.307 1.00 98.50 170 ASP A O 1
ATOM 1395 N N . LYS A 1 171 ? -22.887 6.613 3.579 1.00 98.50 171 LYS A N 1
ATOM 1396 C CA . LYS A 1 171 ? -22.074 7.086 2.447 1.00 98.50 171 LYS A CA 1
ATOM 1397 C C . LYS A 1 171 ? -21.324 5.944 1.756 1.00 98.50 171 LYS A C 1
ATOM 1399 O O . LYS A 1 171 ? -21.250 5.925 0.528 1.00 98.50 171 LYS A O 1
ATOM 1404 N N . ILE A 1 172 ? -20.741 5.021 2.521 1.00 98.62 172 ILE A N 1
ATOM 1405 C CA . ILE A 1 172 ? -20.033 3.855 1.974 1.00 98.62 172 ILE A CA 1
ATOM 1406 C C . ILE A 1 172 ? -21.008 2.965 1.200 1.00 98.62 172 ILE A C 1
ATOM 1408 O O . ILE A 1 172 ? -20.689 2.557 0.086 1.00 98.62 172 ILE A O 1
ATOM 1412 N N . GLU A 1 173 ? -22.204 2.728 1.737 1.00 98.56 173 GLU A N 1
ATOM 1413 C CA . GLU A 1 173 ? -23.262 1.962 1.074 1.00 98.56 173 GLU A CA 1
ATOM 1414 C C . GLU A 1 173 ? -23.668 2.599 -0.262 1.00 98.56 173 GLU A C 1
ATOM 1416 O O . GLU A 1 173 ? -23.774 1.910 -1.281 1.00 98.56 173 GLU A O 1
ATOM 1421 N N . ALA A 1 174 ? -23.814 3.926 -0.299 1.00 98.69 174 ALA A N 1
ATOM 1422 C CA . ALA A 1 174 ? -24.101 4.645 -1.536 1.00 98.69 174 ALA A CA 1
ATOM 1423 C C . ALA A 1 174 ? -22.982 4.474 -2.582 1.00 98.69 174 ALA A C 1
ATOM 1425 O O . ALA A 1 174 ? -23.268 4.193 -3.746 1.00 98.69 174 ALA A O 1
ATOM 1426 N N . ILE A 1 175 ? -21.710 4.583 -2.177 1.00 98.56 175 ILE A N 1
ATOM 1427 C CA . ILE A 1 175 ? -20.552 4.377 -3.068 1.00 98.56 175 ILE A CA 1
ATOM 1428 C C . ILE A 1 175 ? -20.525 2.942 -3.602 1.00 98.56 175 ILE A C 1
ATOM 1430 O O . ILE A 1 175 ? -20.365 2.736 -4.804 1.00 98.56 175 ILE A O 1
ATOM 1434 N N . GLN A 1 176 ? -20.723 1.953 -2.731 1.00 98.62 176 GLN A N 1
ATOM 1435 C CA . GLN A 1 176 ? -20.754 0.541 -3.113 1.00 98.62 176 GLN A CA 1
ATOM 1436 C C . GLN A 1 176 ? -21.898 0.248 -4.083 1.00 98.62 176 GLN A C 1
ATOM 1438 O O . GLN A 1 176 ? -21.702 -0.465 -5.062 1.00 98.62 176 GLN A O 1
ATOM 1443 N N . THR A 1 177 ? -23.069 0.847 -3.867 1.00 98.69 177 THR A N 1
ATOM 1444 C CA . THR A 1 177 ? -24.217 0.711 -4.770 1.00 98.69 177 THR A CA 1
ATOM 1445 C C . THR A 1 177 ? -23.929 1.316 -6.144 1.00 98.69 177 THR A C 1
ATOM 1447 O O . THR A 1 177 ? -24.276 0.721 -7.163 1.00 98.69 177 THR A O 1
ATOM 1450 N N . LEU A 1 178 ? -23.276 2.480 -6.201 1.00 98.56 178 LEU A N 1
ATOM 1451 C CA . LEU A 1 178 ? -22.869 3.099 -7.466 1.00 98.56 178 LEU A CA 1
ATOM 1452 C C . LEU A 1 178 ? -21.832 2.248 -8.207 1.00 98.56 178 LEU A C 1
ATOM 1454 O O . LEU A 1 178 ? -21.984 2.016 -9.404 1.00 98.56 178 LEU A O 1
ATOM 1458 N N . GLN A 1 179 ? -20.829 1.729 -7.496 1.00 98.44 179 GLN A N 1
ATOM 1459 C CA . GLN A 1 179 ? -19.836 0.819 -8.065 1.00 98.44 179 GLN A CA 1
ATOM 1460 C C . GLN A 1 179 ? -20.479 -0.486 -8.552 1.00 98.44 179 GLN A C 1
ATOM 1462 O O . GLN A 1 179 ? -20.128 -1.005 -9.605 1.00 98.44 179 GLN A O 1
ATOM 1467 N N . TYR A 1 180 ? -21.450 -1.017 -7.815 1.00 98.50 180 TYR A N 1
ATOM 1468 C CA . TYR A 1 180 ? -22.179 -2.208 -8.232 1.00 98.50 180 TYR A CA 1
ATOM 1469 C C . TYR A 1 180 ? -22.959 -1.965 -9.528 1.00 98.50 180 TYR A C 1
ATOM 1471 O O . TYR A 1 180 ? -22.919 -2.789 -10.438 1.00 98.50 180 TYR A O 1
ATOM 1479 N N . ARG A 1 181 ? -23.615 -0.804 -9.653 1.00 98.50 181 ARG A N 1
ATOM 1480 C CA . ARG A 1 181 ? -24.318 -0.415 -10.884 1.00 98.50 181 ARG A CA 1
ATOM 1481 C C . ARG A 1 181 ? -23.375 -0.309 -12.081 1.00 98.50 181 ARG A C 1
ATOM 1483 O O . ARG A 1 181 ? -23.735 -0.812 -13.137 1.00 98.50 181 ARG A O 1
ATOM 1490 N N . SER A 1 182 ? -22.189 0.282 -11.919 1.00 97.94 182 SER A N 1
ATOM 1491 C CA . SER A 1 182 ? -21.220 0.379 -13.019 1.00 97.94 182 SER A CA 1
ATOM 1492 C C . SER A 1 182 ? -20.631 -0.979 -13.411 1.00 97.94 182 SER A C 1
ATOM 1494 O O . SER A 1 182 ? -20.388 -1.221 -14.586 1.00 97.94 182 SER A O 1
ATOM 1496 N N . VAL A 1 183 ? -20.450 -1.896 -12.455 1.00 97.88 183 VAL A N 1
ATOM 1497 C CA . VAL A 1 183 ? -19.987 -3.268 -12.734 1.00 97.88 183 VAL A CA 1
ATOM 1498 C C . VAL A 1 183 ? -21.053 -4.100 -13.457 1.00 97.88 183 VAL A C 1
ATOM 1500 O O . VAL A 1 183 ? -20.709 -4.943 -14.283 1.00 97.88 183 VAL A O 1
ATOM 1503 N N . LEU A 1 184 ? -22.337 -3.879 -13.165 1.00 98.06 184 LEU A N 1
ATOM 1504 C CA . LEU A 1 184 ? -23.446 -4.558 -13.844 1.00 98.06 184 LEU A CA 1
ATOM 1505 C C . LEU A 1 184 ? -23.812 -3.956 -15.206 1.00 98.06 184 LEU A C 1
ATOM 1507 O O . LEU A 1 184 ? -24.612 -4.542 -15.939 1.00 98.06 184 LEU A O 1
ATOM 1511 N N . GLU A 1 185 ? -23.277 -2.786 -15.544 1.00 98.00 185 GLU A N 1
ATOM 1512 C CA . GLU A 1 185 ? -23.562 -2.135 -16.812 1.00 98.00 185 GLU A CA 1
ATOM 1513 C C . GLU A 1 185 ? -23.009 -2.966 -17.981 1.00 98.00 185 GLU A C 1
ATOM 1515 O O . GLU A 1 185 ? -21.810 -3.232 -18.090 1.00 98.00 185 GLU A O 1
ATOM 1520 N N . VAL A 1 186 ? -23.899 -3.396 -18.881 1.00 97.56 186 VAL A N 1
ATOM 1521 C CA . VAL A 1 186 ? -23.506 -4.196 -20.045 1.00 97.56 186 VAL A CA 1
AT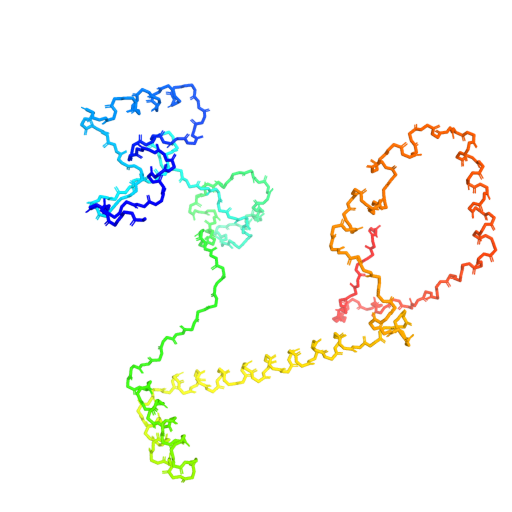OM 1522 C C . VAL A 1 186 ? -22.904 -3.284 -21.109 1.00 97.56 186 VAL A C 1
ATOM 1524 O O . VAL A 1 186 ? -23.606 -2.533 -21.789 1.00 97.56 186 VAL A O 1
ATOM 1527 N N . SER A 1 187 ? -21.591 -3.396 -21.286 1.00 97.50 187 SER A N 1
ATOM 1528 C CA . SER A 1 187 ? -20.844 -2.672 -22.310 1.00 97.50 187 SER A CA 1
ATOM 1529 C C . SER A 1 187 ? -21.315 -3.006 -23.741 1.00 97.50 187 SER A C 1
ATOM 1531 O O . SER A 1 187 ? -21.831 -4.102 -23.999 1.00 97.50 187 SER A O 1
ATOM 1533 N N . PRO A 1 188 ? -21.092 -2.114 -24.730 1.00 98.06 188 PRO A N 1
ATOM 1534 C CA . PRO A 1 188 ? -21.513 -2.349 -26.114 1.00 98.06 188 PRO A CA 1
ATOM 1535 C C . PRO A 1 188 ? -20.975 -3.646 -26.734 1.00 98.06 188 PRO A C 1
ATOM 1537 O O . PRO A 1 188 ? -21.675 -4.270 -27.526 1.00 98.06 188 PRO A O 1
ATOM 1540 N N . TYR A 1 189 ? -19.769 -4.073 -26.346 1.00 97.62 189 TYR A N 1
ATOM 1541 C CA . TYR A 1 189 ? -19.115 -5.279 -26.863 1.00 97.62 189 TYR A CA 1
ATOM 1542 C C . TYR A 1 189 ? -19.639 -6.595 -26.252 1.00 97.62 189 TYR A C 1
ATOM 1544 O O . TYR A 1 189 ? -19.281 -7.670 -26.730 1.00 97.62 189 TYR A O 1
ATOM 1552 N N . ASN A 1 190 ? -20.490 -6.527 -25.220 1.00 98.06 190 ASN A N 1
ATOM 1553 C CA . ASN A 1 190 ? -21.071 -7.692 -24.540 1.00 98.06 190 ASN A CA 1
ATOM 1554 C C . ASN A 1 190 ? -22.592 -7.828 -24.724 1.00 98.06 190 ASN A C 1
ATOM 1556 O O . ASN A 1 190 ? -23.206 -8.720 -24.139 1.00 98.06 190 ASN A O 1
ATOM 1560 N N . LYS A 1 191 ? -23.224 -6.981 -25.545 1.00 97.81 191 LYS A N 1
ATOM 1561 C CA . LYS A 1 191 ? -24.671 -7.051 -25.793 1.00 97.81 191 LYS A CA 1
ATOM 1562 C C . LYS A 1 191 ? -25.070 -8.414 -26.368 1.00 97.81 191 LYS A C 1
ATOM 1564 O O . LYS A 1 191 ? -24.546 -8.837 -27.393 1.00 97.81 191 LYS A O 1
ATOM 1569 N N . GLY A 1 192 ? -26.010 -9.087 -25.703 1.00 97.06 192 GLY A N 1
ATOM 1570 C CA . GLY A 1 192 ? -26.536 -10.394 -26.116 1.00 97.06 192 GLY A CA 1
ATOM 1571 C C . GLY A 1 192 ? -25.637 -11.592 -25.798 1.00 97.06 192 GLY A C 1
ATOM 1572 O O . GLY A 1 192 ? -26.072 -12.721 -26.005 1.00 97.06 192 GLY A O 1
ATOM 1573 N N . ARG A 1 193 ? -24.426 -11.374 -25.266 1.00 98.00 193 ARG A N 1
ATOM 1574 C CA . ARG A 1 193 ? -23.542 -12.461 -24.836 1.00 98.00 193 ARG A CA 1
ATOM 1575 C C . ARG A 1 193 ? -23.968 -12.985 -23.473 1.00 98.00 193 ARG A C 1
ATOM 1577 O O . ARG A 1 193 ? -24.331 -12.223 -22.579 1.00 98.00 193 ARG A O 1
ATOM 1584 N N . THR A 1 194 ? -23.889 -14.294 -23.310 1.00 98.06 194 THR A N 1
ATOM 1585 C CA . THR A 1 194 ? -24.216 -14.997 -22.069 1.00 98.06 194 THR A CA 1
ATOM 1586 C C . THR A 1 194 ? -23.042 -15.863 -21.625 1.00 98.06 194 THR A C 1
ATOM 1588 O O . THR A 1 194 ? -22.015 -15.938 -22.296 1.00 98.06 194 THR A O 1
ATOM 1591 N N . VAL A 1 195 ? -23.193 -16.567 -20.499 1.00 97.88 195 VAL A N 1
ATOM 1592 C CA . VAL A 1 195 ? -22.177 -17.510 -19.996 1.00 97.88 195 VAL A CA 1
ATOM 1593 C C . VAL A 1 195 ? -21.848 -18.606 -21.021 1.00 97.88 195 VAL A C 1
ATOM 1595 O O . VAL A 1 195 ? -20.735 -19.112 -21.030 1.00 97.88 195 VAL A O 1
ATOM 1598 N N . LYS A 1 196 ? -22.773 -18.929 -21.937 1.00 97.75 196 LYS A N 1
ATOM 1599 C CA . LYS A 1 196 ? -22.537 -19.905 -23.014 1.00 97.75 196 LYS A CA 1
ATOM 1600 C C . LYS A 1 196 ? -21.508 -19.439 -24.049 1.00 97.75 196 LYS A C 1
ATOM 1602 O O . LYS A 1 196 ? -20.919 -20.273 -24.723 1.00 97.75 196 LYS A O 1
ATOM 1607 N N . ASP A 1 197 ? -21.294 -18.129 -24.166 1.00 97.94 197 ASP A N 1
ATOM 1608 C CA . ASP A 1 197 ? -20.354 -17.525 -25.120 1.00 97.94 197 ASP A CA 1
ATOM 1609 C C . ASP A 1 197 ? -18.962 -17.292 -24.503 1.00 97.94 197 ASP A C 1
ATOM 1611 O O . ASP A 1 197 ? -18.115 -16.609 -25.095 1.00 97.94 197 ASP A O 1
ATOM 1615 N N . VAL A 1 198 ? -18.742 -17.793 -23.283 1.00 97.44 198 VAL A N 1
ATOM 1616 C CA . VAL A 1 198 ? -17.466 -17.741 -22.567 1.00 97.44 198 VAL A CA 1
ATOM 1617 C C . VAL A 1 198 ? -16.703 -19.030 -22.859 1.00 97.44 198 VAL A C 1
ATOM 1619 O O . VAL A 1 198 ? -17.231 -20.123 -22.700 1.00 97.44 198 VAL A O 1
ATOM 1622 N N . SER A 1 199 ? -15.455 -18.904 -23.309 1.00 97.69 199 SER A N 1
ATOM 1623 C CA . SER A 1 199 ? -14.572 -20.054 -23.525 1.00 97.69 199 SER A CA 1
ATOM 1624 C C . SER A 1 199 ? -14.132 -20.681 -22.202 1.00 97.69 199 SER A C 1
ATOM 1626 O O . SER A 1 199 ? -13.906 -19.937 -21.249 1.00 97.69 199 SER A O 1
ATOM 1628 N N . ASP A 1 200 ? -13.844 -21.984 -22.194 1.00 97.81 200 ASP A N 1
ATOM 1629 C CA . ASP A 1 200 ? -13.316 -22.743 -21.039 1.00 97.81 200 ASP A CA 1
ATOM 1630 C C . ASP A 1 200 ? -11.848 -22.415 -20.678 1.00 97.81 200 ASP A C 1
ATOM 1632 O O . ASP A 1 200 ? -11.067 -23.275 -20.275 1.00 97.81 200 ASP A O 1
ATOM 1636 N N . LYS A 1 201 ? -11.442 -21.158 -20.856 1.00 97.94 201 LYS A N 1
ATOM 1637 C CA . LYS A 1 201 ? -10.096 -20.667 -20.565 1.00 97.94 201 LYS A CA 1
ATOM 1638 C C . LYS A 1 201 ? -9.977 -20.248 -19.107 1.00 97.94 201 LYS A C 1
ATOM 1640 O O . LYS A 1 201 ? -10.905 -19.707 -18.510 1.00 97.94 201 LYS A O 1
ATOM 1645 N N . THR A 1 202 ? -8.789 -20.435 -18.562 1.00 98.31 202 THR A N 1
ATOM 1646 C CA . THR A 1 202 ? -8.397 -20.048 -17.209 1.00 98.31 202 THR A CA 1
ATOM 1647 C C . THR A 1 202 ? -7.488 -18.818 -17.234 1.00 98.31 202 THR A C 1
ATOM 1649 O O . THR A 1 202 ? -7.115 -18.310 -18.291 1.00 98.31 202 THR A O 1
ATOM 1652 N N . TRP A 1 203 ? -7.080 -18.338 -16.055 1.00 97.75 203 TRP A N 1
ATOM 1653 C CA . TRP A 1 203 ? -6.084 -17.266 -15.940 1.00 97.75 203 TRP A CA 1
ATOM 1654 C C . TRP A 1 203 ? -4.765 -17.605 -16.654 1.00 97.75 203 TRP A C 1
ATOM 1656 O O . TRP A 1 203 ? -4.141 -16.726 -17.249 1.00 97.75 203 TRP A O 1
ATOM 1666 N N . ALA A 1 204 ? -4.373 -18.885 -16.655 1.00 98.31 204 ALA A N 1
ATOM 1667 C CA . ALA A 1 204 ? -3.124 -19.326 -17.262 1.00 98.31 204 ALA A CA 1
ATOM 1668 C C . ALA A 1 204 ? -3.088 -19.113 -18.783 1.00 98.31 204 ALA A C 1
ATOM 1670 O O . ALA A 1 204 ? -2.032 -18.829 -19.347 1.00 98.31 204 ALA A O 1
ATOM 1671 N N . ASP A 1 205 ? -4.243 -19.171 -19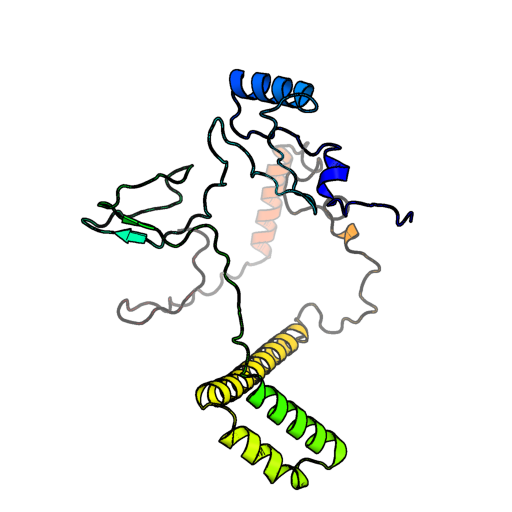.447 1.00 98.25 205 ASP A N 1
ATOM 1672 C CA . ASP A 1 205 ? -4.363 -18.952 -20.891 1.00 98.25 205 ASP A CA 1
ATOM 1673 C C . ASP A 1 205 ? -4.137 -17.485 -21.293 1.00 98.25 205 ASP A C 1
ATOM 1675 O O . ASP A 1 205 ? -3.922 -17.191 -22.468 1.00 98.25 205 ASP A O 1
ATOM 1679 N N . GLY A 1 206 ? -4.171 -16.558 -20.328 1.00 97.69 206 GLY A N 1
ATOM 1680 C CA . GLY A 1 206 ? -3.853 -15.142 -20.521 1.00 97.69 206 GLY A CA 1
ATOM 1681 C C . GLY A 1 206 ? -2.390 -14.776 -20.250 1.00 97.69 206 GLY A C 1
ATOM 1682 O O . GLY A 1 206 ? -2.014 -13.619 -20.432 1.00 97.69 206 GLY A O 1
ATOM 1683 N N . HIS A 1 207 ? -1.557 -15.720 -19.797 1.00 98.25 207 HIS A N 1
ATOM 1684 C CA . HIS A 1 207 ? -0.135 -15.468 -19.558 1.00 98.25 207 HIS A CA 1
ATOM 1685 C C . HIS A 1 207 ? 0.664 -15.361 -20.857 1.00 98.25 207 HIS A C 1
ATOM 1687 O O . HIS A 1 207 ? 0.238 -15.843 -21.902 1.00 98.25 207 HIS A O 1
ATOM 1693 N N . ARG A 1 208 ? 1.870 -14.783 -20.757 1.00 97.75 208 ARG A N 1
ATOM 1694 C CA . ARG A 1 208 ? 2.805 -14.578 -21.877 1.00 97.75 208 ARG A CA 1
ATOM 1695 C C . ARG A 1 208 ? 3.036 -15.838 -22.716 1.00 97.75 208 ARG A C 1
ATOM 1697 O O . ARG A 1 208 ? 3.238 -15.723 -23.919 1.00 97.75 208 ARG A O 1
ATOM 1704 N N . ASP A 1 209 ? 3.014 -17.004 -22.080 1.00 97.56 209 ASP A N 1
ATOM 1705 C CA . ASP A 1 209 ? 3.317 -18.279 -22.730 1.00 97.56 209 ASP A CA 1
ATOM 1706 C C . ASP A 1 209 ? 2.193 -18.732 -23.685 1.00 97.56 209 ASP A C 1
ATOM 1708 O O . ASP A 1 209 ? 2.469 -19.397 -24.678 1.00 97.56 209 ASP A O 1
ATOM 1712 N N . ASN A 1 210 ? 0.943 -18.320 -23.426 1.00 97.75 210 ASN A N 1
ATOM 1713 C CA . ASN A 1 210 ? -0.244 -18.700 -24.207 1.00 97.75 210 ASN A CA 1
ATOM 1714 C C . ASN A 1 210 ? -0.819 -17.534 -25.028 1.00 97.75 210 ASN A C 1
ATOM 1716 O O . ASN A 1 210 ? -1.310 -17.723 -26.143 1.00 97.75 210 ASN A O 1
ATOM 1720 N N . LEU A 1 211 ? -0.747 -16.315 -24.490 1.00 97.81 211 LEU A N 1
ATOM 1721 C CA . LEU A 1 211 ? -1.193 -15.086 -25.126 1.00 97.81 211 LEU A CA 1
ATOM 1722 C C . LEU A 1 211 ? -0.007 -14.134 -25.290 1.00 97.81 211 LEU A C 1
ATOM 1724 O O . LEU A 1 211 ? 0.510 -13.562 -24.329 1.00 97.81 211 LEU A O 1
ATOM 1728 N N . ARG A 1 212 ? 0.407 -13.945 -26.544 1.00 97.25 212 ARG A N 1
ATOM 1729 C CA . ARG A 1 212 ? 1.530 -13.076 -26.894 1.00 97.25 212 ARG A CA 1
ATOM 1730 C C . ARG A 1 212 ? 1.249 -11.616 -26.476 1.00 97.25 212 ARG A C 1
ATOM 1732 O O . ARG A 1 212 ? 0.253 -11.054 -26.936 1.00 97.25 212 ARG A O 1
ATOM 1739 N N . PRO A 1 213 ? 2.141 -10.968 -25.702 1.00 98.31 213 PRO A N 1
ATOM 1740 C CA . PRO A 1 213 ? 2.071 -9.533 -25.436 1.00 98.31 213 PRO A CA 1
ATOM 1741 C C . PRO A 1 213 ? 2.192 -8.693 -26.714 1.00 98.31 213 PRO A C 1
ATOM 1743 O O . PRO A 1 213 ? 2.884 -9.083 -27.661 1.00 98.31 213 PRO A O 1
ATOM 1746 N N . ASP A 1 214 ? 1.587 -7.503 -26.716 1.00 97.88 214 ASP A N 1
ATOM 1747 C CA . ASP A 1 214 ? 1.683 -6.544 -27.825 1.00 97.88 214 ASP A CA 1
ATOM 1748 C C . ASP A 1 214 ? 3.013 -5.770 -27.800 1.00 97.88 214 ASP A C 1
ATOM 1750 O O . ASP A 1 214 ? 3.080 -4.555 -27.631 1.00 97.88 214 ASP A O 1
ATOM 1754 N N . THR A 1 215 ? 4.117 -6.511 -27.896 1.00 97.62 215 THR A N 1
ATOM 1755 C CA . THR A 1 215 ? 5.459 -5.965 -28.092 1.00 97.62 215 THR A CA 1
ATOM 1756 C C . THR A 1 215 ? 6.177 -6.743 -29.195 1.00 97.62 215 THR A C 1
ATOM 1758 O O . THR A 1 215 ? 5.961 -7.943 -29.417 1.00 97.62 215 THR A O 1
ATOM 1761 N N . MET A 1 216 ? 7.038 -6.049 -29.942 1.00 96.50 216 MET A N 1
ATOM 1762 C CA . MET A 1 216 ? 7.739 -6.655 -31.081 1.00 96.50 216 MET A CA 1
ATOM 1763 C C . MET A 1 216 ? 8.692 -7.776 -30.649 1.00 96.50 216 MET A C 1
ATOM 1765 O O . MET A 1 216 ? 8.795 -8.782 -31.344 1.00 96.50 216 MET A O 1
ATOM 1769 N N . TRP A 1 217 ? 9.312 -7.631 -29.477 1.00 96.56 217 TRP A N 1
ATOM 1770 C CA . TRP A 1 217 ? 10.396 -8.486 -28.981 1.00 96.56 217 TRP A CA 1
ATOM 1771 C C . TRP A 1 217 ? 9.978 -9.386 -27.813 1.00 96.56 217 TRP A C 1
ATOM 1773 O O . TRP A 1 217 ? 10.802 -9.743 -26.977 1.00 96.56 217 TRP A O 1
ATOM 1783 N N . ALA A 1 218 ? 8.688 -9.720 -27.715 1.00 96.00 218 ALA A N 1
ATOM 1784 C CA . ALA A 1 218 ? 8.208 -10.656 -26.698 1.00 96.00 218 ALA A CA 1
ATOM 1785 C C . ALA A 1 218 ? 8.729 -12.091 -26.913 1.00 96.00 218 ALA A C 1
ATOM 1787 O O . ALA A 1 218 ? 8.878 -12.832 -25.945 1.00 96.00 218 ALA A O 1
ATOM 1788 N N . ASP A 1 219 ? 8.971 -12.471 -28.169 1.00 96.69 219 ASP A N 1
ATOM 1789 C CA . ASP A 1 219 ? 9.399 -13.797 -28.623 1.00 96.69 219 ASP A CA 1
ATOM 1790 C C . ASP A 1 219 ? 10.208 -13.673 -29.939 1.00 96.69 219 ASP A C 1
ATOM 1792 O O . ASP A 1 219 ? 10.504 -12.569 -30.408 1.00 96.69 219 ASP A O 1
ATOM 1796 N N . GLU A 1 220 ? 10.516 -14.805 -30.573 1.00 97.19 220 GLU A N 1
ATOM 1797 C CA . GLU A 1 220 ? 11.295 -14.865 -31.816 1.00 97.19 220 GLU A CA 1
ATOM 1798 C C . GLU A 1 220 ? 10.480 -14.647 -33.108 1.00 97.19 220 GLU A C 1
ATOM 1800 O O . GLU A 1 220 ? 11.012 -14.763 -34.208 1.00 97.19 220 GLU A O 1
ATOM 1805 N N . ARG A 1 221 ? 9.187 -14.301 -33.036 1.00 96.94 221 ARG A N 1
ATOM 1806 C CA . ARG A 1 221 ? 8.304 -14.247 -34.223 1.00 96.94 221 ARG A CA 1
ATOM 1807 C C . ARG A 1 221 ? 8.784 -13.293 -35.312 1.00 96.94 221 ARG A C 1
ATOM 1809 O O . ARG A 1 221 ? 8.500 -13.516 -36.486 1.00 96.94 221 ARG A O 1
ATOM 1816 N N . TYR A 1 222 ? 9.444 -12.207 -34.917 1.00 97.31 222 TYR A N 1
ATOM 1817 C CA . TYR A 1 222 ? 9.882 -11.152 -35.829 1.00 97.31 222 TYR A CA 1
ATOM 1818 C C . TYR A 1 222 ? 11.409 -10.988 -35.886 1.00 97.31 222 TYR A C 1
ATOM 1820 O O . TYR A 1 222 ? 11.884 -9.999 -36.436 1.00 97.31 222 TYR A O 1
ATOM 1828 N N . THR A 1 223 ? 12.191 -11.932 -35.349 1.00 96.94 223 THR A N 1
ATOM 1829 C CA . THR A 1 223 ? 13.666 -11.822 -35.308 1.00 96.94 223 THR A CA 1
ATOM 1830 C C . THR A 1 223 ? 14.312 -11.897 -36.687 1.00 96.94 223 THR A C 1
ATOM 1832 O O . THR A 1 223 ? 15.330 -11.253 -36.915 1.00 96.94 223 THR A O 1
ATOM 1835 N N . ASN A 1 224 ? 13.689 -12.617 -37.621 1.00 97.38 224 ASN A N 1
ATOM 1836 C CA . ASN A 1 224 ? 14.214 -12.839 -38.970 1.00 97.38 224 ASN A CA 1
ATOM 1837 C C . ASN A 1 224 ? 13.594 -11.915 -40.035 1.00 97.38 224 ASN A C 1
ATOM 1839 O O . ASN A 1 224 ? 13.741 -12.173 -41.227 1.00 97.38 224 ASN A O 1
ATOM 1843 N N . ILE A 1 225 ? 12.882 -10.860 -39.626 1.00 97.06 225 ILE A N 1
ATOM 1844 C CA . ILE A 1 225 ? 12.233 -9.933 -40.562 1.00 97.06 225 ILE A CA 1
ATOM 1845 C C . ILE A 1 225 ? 13.275 -9.055 -41.261 1.00 97.06 225 ILE A C 1
ATOM 1847 O O . ILE A 1 225 ? 14.115 -8.418 -40.626 1.00 97.06 225 ILE A O 1
ATOM 1851 N N . THR A 1 226 ? 13.179 -8.977 -42.587 1.00 98.06 226 THR A N 1
ATOM 1852 C CA . THR A 1 226 ? 14.103 -8.221 -43.440 1.00 98.06 226 THR A CA 1
ATOM 1853 C C . THR A 1 226 ? 13.589 -6.814 -43.766 1.00 98.06 226 THR A C 1
ATOM 1855 O O . THR A 1 226 ? 12.392 -6.521 -43.732 1.00 98.06 226 THR A O 1
ATOM 1858 N N . GLN A 1 227 ? 14.492 -5.911 -44.168 1.00 97.88 227 GLN A N 1
ATOM 1859 C CA . GLN A 1 227 ? 14.117 -4.539 -44.543 1.00 97.88 227 GLN A CA 1
ATOM 1860 C C . GLN A 1 227 ? 13.166 -4.480 -45.752 1.00 97.88 227 GLN A C 1
ATOM 1862 O O . GLN A 1 227 ? 12.334 -3.573 -45.843 1.00 97.88 227 GLN A O 1
ATOM 1867 N N . ALA A 1 228 ? 13.270 -5.443 -46.672 1.00 98.31 228 ALA A N 1
ATOM 1868 C CA . ALA A 1 228 ? 12.380 -5.543 -47.823 1.00 98.31 228 ALA A CA 1
ATOM 1869 C C . ALA A 1 228 ? 10.925 -5.771 -47.376 1.00 98.31 228 ALA A C 1
ATOM 1871 O O . ALA A 1 228 ? 10.035 -5.009 -47.758 1.00 98.31 228 ALA A O 1
ATOM 1872 N N . GLU A 1 229 ? 10.702 -6.727 -46.472 1.00 97.94 229 GLU A N 1
ATOM 1873 C CA . GLU A 1 229 ? 9.380 -7.042 -45.916 1.00 97.94 229 GLU A CA 1
ATOM 1874 C C . GLU A 1 229 ? 8.797 -5.871 -45.119 1.00 97.94 229 GLU A C 1
ATOM 1876 O O . GLU A 1 229 ? 7.598 -5.589 -45.200 1.00 97.94 229 GLU A O 1
ATOM 1881 N N . ILE A 1 230 ? 9.643 -5.132 -44.394 1.00 98.06 230 ILE A N 1
ATOM 1882 C CA . ILE A 1 230 ? 9.235 -3.912 -43.685 1.00 98.06 230 ILE A CA 1
ATOM 1883 C C . ILE A 1 230 ? 8.722 -2.862 -44.677 1.00 98.06 230 ILE A C 1
ATOM 1885 O O . ILE A 1 230 ? 7.670 -2.254 -44.459 1.00 98.06 230 ILE A O 1
ATOM 1889 N N . ASN A 1 231 ? 9.443 -2.639 -45.778 1.00 98.25 231 ASN A N 1
ATOM 1890 C CA . ASN A 1 231 ? 9.056 -1.660 -46.794 1.00 98.25 231 ASN A CA 1
ATOM 1891 C C . ASN A 1 231 ? 7.728 -2.039 -47.469 1.00 98.25 231 ASN A C 1
ATOM 1893 O O . ASN A 1 231 ? 6.891 -1.170 -47.728 1.00 98.25 231 ASN A O 1
ATOM 1897 N N . GLU A 1 232 ? 7.494 -3.327 -47.706 1.00 98.25 232 GLU A N 1
ATOM 1898 C CA . GLU A 1 232 ? 6.212 -3.826 -48.207 1.00 98.25 232 GLU A CA 1
ATOM 1899 C C . GLU A 1 232 ? 5.081 -3.681 -47.183 1.00 98.25 232 GLU A C 1
ATOM 1901 O O . GLU A 1 232 ? 3.984 -3.232 -47.526 1.00 98.25 232 GLU A O 1
ATOM 1906 N N . ALA A 1 233 ? 5.337 -3.997 -45.911 1.00 97.62 233 ALA A N 1
ATOM 1907 C CA . ALA A 1 233 ? 4.362 -3.837 -44.837 1.00 97.62 233 ALA A CA 1
ATOM 1908 C C . ALA A 1 233 ? 3.915 -2.375 -44.689 1.00 97.62 233 ALA A C 1
ATOM 1910 O O . ALA A 1 233 ? 2.715 -2.116 -44.570 1.00 97.62 233 ALA A O 1
ATOM 1911 N N . LYS A 1 234 ? 4.844 -1.416 -44.800 1.00 97.88 234 LYS A N 1
ATOM 1912 C CA . LYS A 1 234 ? 4.532 0.024 -44.810 1.00 97.88 234 LYS A CA 1
ATOM 1913 C C . LYS A 1 234 ? 3.579 0.400 -45.944 1.00 97.88 234 LYS A C 1
ATOM 1915 O O . LYS A 1 234 ? 2.616 1.127 -45.708 1.00 97.88 234 LYS A O 1
ATOM 1920 N N . LYS A 1 235 ? 3.786 -0.134 -47.156 1.00 97.94 235 LYS A N 1
ATOM 1921 C CA . LYS A 1 235 ? 2.871 0.092 -48.291 1.00 97.94 235 LYS A CA 1
ATOM 1922 C C . LYS A 1 235 ? 1.469 -0.455 -48.000 1.00 97.94 235 LYS A C 1
ATOM 1924 O O . LYS A 1 235 ? 0.485 0.225 -48.282 1.00 97.94 235 LYS A O 1
ATOM 1929 N N . ARG A 1 236 ? 1.368 -1.645 -47.390 1.00 96.81 236 ARG A N 1
ATOM 1930 C CA . ARG A 1 236 ? 0.078 -2.251 -47.008 1.00 96.81 236 ARG A CA 1
ATOM 1931 C C . ARG A 1 236 ? -0.664 -1.427 -45.956 1.00 96.81 236 ARG A C 1
ATOM 1933 O O . ARG A 1 236 ? -1.863 -1.217 -46.100 1.00 96.81 236 ARG A O 1
ATOM 1940 N N . VAL A 1 237 ? 0.029 -0.949 -44.922 1.00 95.62 237 VAL A N 1
ATOM 1941 C CA . VAL A 1 237 ? -0.578 -0.099 -43.883 1.00 95.62 237 VAL A CA 1
ATOM 1942 C C . VAL A 1 237 ? -1.048 1.227 -44.480 1.00 95.62 237 VAL A C 1
ATOM 1944 O O . VAL A 1 237 ? -2.206 1.584 -44.298 1.00 95.62 237 VAL A O 1
ATOM 1947 N N . ALA A 1 238 ? -0.226 1.880 -45.307 1.00 94.75 238 ALA A N 1
ATOM 1948 C CA . ALA A 1 238 ? -0.607 3.125 -45.974 1.00 94.75 238 ALA A CA 1
ATOM 1949 C C . ALA A 1 238 ? -1.831 2.965 -46.895 1.00 94.75 238 ALA A C 1
ATOM 1951 O O . ALA A 1 238 ? -2.660 3.868 -46.989 1.00 94.75 238 ALA A O 1
ATOM 1952 N N . ALA A 1 239 ? -1.972 1.821 -47.574 1.00 95.56 239 ALA A N 1
ATOM 1953 C CA . ALA A 1 239 ? -3.163 1.522 -48.365 1.00 95.56 239 ALA A CA 1
ATOM 1954 C C . ALA A 1 239 ? -4.414 1.359 -47.483 1.00 95.56 239 ALA A C 1
ATOM 1956 O O . ALA A 1 239 ? -5.469 1.898 -47.820 1.00 95.56 239 ALA A O 1
ATOM 1957 N N . ARG A 1 240 ? -4.292 0.679 -46.332 1.00 93.94 240 ARG A N 1
ATOM 1958 C CA . ARG A 1 240 ? -5.396 0.541 -45.368 1.00 93.94 240 ARG A CA 1
ATOM 1959 C C . ARG A 1 240 ? -5.806 1.881 -44.782 1.00 93.94 240 ARG A C 1
ATOM 1961 O O 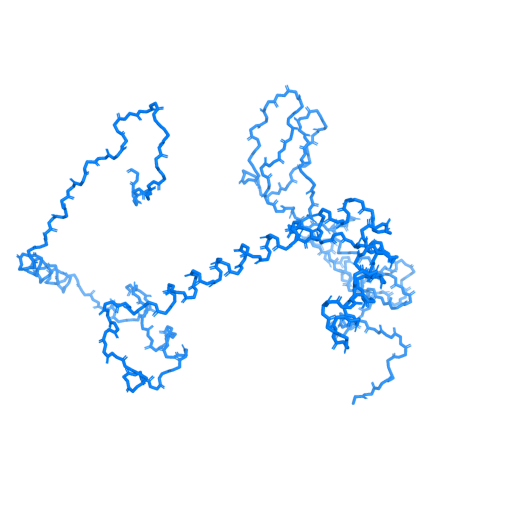. ARG A 1 240 ? -6.996 2.163 -44.770 1.00 93.94 240 ARG A O 1
ATOM 1968 N N . ASP A 1 241 ? -4.849 2.715 -44.387 1.00 91.00 241 ASP A N 1
ATOM 1969 C CA . ASP A 1 241 ? -5.123 4.040 -43.821 1.00 91.00 241 ASP A CA 1
ATOM 1970 C C . ASP A 1 241 ? -5.866 4.944 -44.818 1.00 91.00 241 ASP A C 1
ATOM 1972 O O . ASP A 1 241 ? -6.767 5.689 -44.433 1.00 91.00 241 ASP A O 1
ATOM 1976 N N . LYS A 1 242 ? -5.545 4.837 -46.119 1.00 90.25 242 LYS A N 1
ATOM 1977 C CA . LYS A 1 242 ? -6.293 5.520 -47.188 1.00 90.25 242 LYS A CA 1
ATOM 1978 C C . LYS A 1 242 ? -7.729 5.006 -47.312 1.00 90.25 242 LYS A C 1
ATOM 1980 O O . LYS A 1 242 ? -8.629 5.806 -47.533 1.00 90.25 242 LYS A O 1
ATOM 1985 N N . SER A 1 243 ? -7.951 3.696 -47.165 1.00 91.12 243 SER A N 1
ATOM 1986 C CA . SER A 1 243 ? -9.292 3.093 -47.260 1.00 91.12 243 SER A CA 1
ATOM 1987 C C . SER A 1 243 ? -10.145 3.263 -46.003 1.00 91.12 243 SER A C 1
ATOM 1989 O O . SER A 1 243 ? -11.359 3.388 -46.108 1.00 91.12 243 SER A O 1
ATOM 1991 N N . SER A 1 244 ? -9.532 3.279 -44.816 1.00 86.88 244 SER A N 1
ATOM 1992 C CA . SER A 1 244 ? -10.252 3.336 -43.544 1.00 86.88 244 SER A CA 1
ATOM 1993 C C . SER A 1 244 ? -10.839 4.716 -43.276 1.00 86.88 244 SER A C 1
ATOM 1995 O O . SER A 1 244 ? -11.591 4.862 -42.318 1.00 86.88 244 SER A O 1
ATOM 1997 N N . GLY A 1 245 ? -10.456 5.723 -44.076 1.00 76.12 245 GLY A N 1
ATOM 1998 C CA . GLY A 1 245 ? -11.009 7.071 -44.026 1.00 76.12 245 GLY A CA 1
ATOM 1999 C C . GLY A 1 245 ? -11.031 7.622 -42.609 1.00 76.12 245 GLY A C 1
ATOM 2000 O O . GLY A 1 245 ? -12.068 8.139 -42.206 1.00 76.12 245 GLY A O 1
ATOM 2001 N N . ARG A 1 246 ? -9.936 7.427 -41.843 1.00 73.44 246 ARG A N 1
ATOM 2002 C CA . ARG A 1 246 ? -9.851 7.802 -40.420 1.00 73.44 246 ARG A CA 1
ATOM 2003 C C . ARG A 1 246 ? -10.445 9.194 -40.256 1.00 73.44 246 ARG A C 1
ATOM 2005 O O . ARG A 1 246 ? -9.849 10.180 -40.696 1.00 73.44 246 ARG A O 1
ATOM 2012 N N . VAL A 1 247 ? -11.635 9.243 -39.666 1.00 73.25 247 VAL A N 1
ATOM 2013 C CA . VAL A 1 247 ? -12.324 10.494 -39.395 1.00 73.25 247 VAL A CA 1
ATOM 2014 C C . VAL A 1 247 ? -11.446 11.207 -38.387 1.00 73.25 247 VAL A C 1
ATOM 2016 O O . VAL A 1 247 ? -11.210 10.693 -37.295 1.00 73.25 247 VAL A O 1
ATOM 2019 N N . LYS A 1 248 ? -10.877 12.345 -38.788 1.00 78.75 248 LYS A N 1
ATOM 2020 C CA . LYS A 1 248 ? -10.204 13.218 -37.834 1.00 78.75 248 LYS A CA 1
ATOM 2021 C C . LYS A 1 248 ? -11.265 13.609 -36.822 1.00 78.75 248 LYS A C 1
ATOM 2023 O O . LYS A 1 248 ? -12.280 14.188 -37.208 1.00 78.75 248 LYS A O 1
ATOM 2028 N N . GLU A 1 249 ? -11.056 13.216 -35.574 1.00 79.31 249 GLU A N 1
ATOM 2029 C CA . GLU A 1 249 ? -11.941 13.601 -34.490 1.00 79.31 249 GLU A CA 1
ATOM 2030 C C . GLU A 1 249 ? -12.089 15.124 -34.512 1.00 79.31 249 GLU A C 1
ATOM 2032 O O . GLU A 1 249 ? -11.119 15.857 -34.739 1.00 79.31 249 GLU A O 1
ATOM 2037 N N . THR A 1 250 ? -13.325 15.600 -34.397 1.00 82.12 250 THR A N 1
ATOM 2038 C CA . THR A 1 250 ? -13.594 17.034 -34.376 1.00 82.12 250 THR A CA 1
ATOM 2039 C C . THR A 1 250 ? -12.901 17.620 -33.160 1.00 82.12 250 THR A C 1
ATOM 2041 O O . THR A 1 250 ? -13.202 17.229 -32.035 1.00 82.12 250 THR A O 1
ATOM 2044 N N . VAL A 1 251 ? -11.967 18.543 -33.386 1.00 80.38 251 VAL A N 1
ATOM 2045 C CA . VAL A 1 251 ? -11.273 19.240 -32.303 1.00 80.38 251 VAL A CA 1
ATOM 2046 C C . VAL A 1 251 ? -12.307 20.070 -31.550 1.00 80.38 251 VAL A C 1
ATOM 2048 O O . VAL A 1 251 ? -12.850 21.033 -32.094 1.00 80.38 251 VAL A O 1
ATOM 2051 N N . TYR A 1 252 ? -12.606 19.671 -30.318 1.00 78.81 252 TYR A N 1
ATOM 2052 C CA . TYR A 1 252 ? -13.455 20.452 -29.431 1.00 78.81 252 TYR A CA 1
ATOM 2053 C C . TYR A 1 252 ? -12.691 21.699 -28.956 1.00 78.81 252 TYR A C 1
ATOM 2055 O O . TYR A 1 252 ? -11.469 21.641 -28.781 1.00 78.81 252 TYR A O 1
ATOM 2063 N N . PRO A 1 253 ? -13.371 22.844 -28.776 1.00 79.12 253 PRO A N 1
ATOM 2064 C CA . PRO A 1 253 ? -12.737 24.032 -28.224 1.00 79.12 253 PRO A CA 1
ATOM 2065 C C . PRO A 1 253 ? -12.223 23.735 -26.812 1.00 79.12 253 PRO A C 1
ATOM 2067 O O . PRO A 1 253 ? -12.925 23.125 -26.009 1.00 79.12 253 PRO A O 1
ATOM 2070 N N . VAL A 1 254 ? -11.006 24.188 -26.515 1.00 75.62 254 VAL A N 1
ATOM 2071 C CA . VAL A 1 254 ? -10.394 24.044 -25.188 1.00 75.62 254 VAL A CA 1
ATOM 2072 C C . VAL A 1 254 ? -11.297 24.723 -24.158 1.00 75.62 254 VAL A C 1
ATOM 2074 O O . VAL A 1 254 ? -11.593 25.912 -24.292 1.00 75.62 254 VAL A O 1
ATOM 2077 N N . HIS A 1 255 ? -11.713 24.010 -23.109 1.00 71.69 255 HIS A N 1
ATOM 2078 C CA . HIS A 1 255 ? -12.600 24.548 -22.067 1.00 71.69 255 HIS A CA 1
ATOM 2079 C C . HIS A 1 255 ? -11.911 25.562 -21.127 1.00 71.69 255 HIS A C 1
ATOM 2081 O O . HIS A 1 255 ? -12.486 25.978 -20.121 1.00 71.69 255 HIS A O 1
ATOM 2087 N N . HIS A 1 256 ? -10.692 26.000 -21.456 1.00 67.38 256 HIS A N 1
ATOM 2088 C CA . HIS A 1 256 ? -9.851 26.886 -20.646 1.00 67.38 256 HIS A CA 1
ATOM 2089 C C . HIS A 1 256 ? -9.380 28.148 -21.390 1.00 67.38 256 HIS A C 1
ATOM 2091 O O . HIS A 1 256 ? -8.178 28.409 -21.436 1.00 67.38 256 HIS A O 1
ATOM 2097 N N . PRO A 1 257 ? -10.278 28.959 -21.977 1.00 69.81 257 PRO A N 1
ATOM 2098 C CA . PRO A 1 257 ? -9.864 30.225 -22.578 1.00 69.81 257 PRO A CA 1
ATOM 2099 C C . PRO A 1 257 ? -9.463 31.276 -21.527 1.00 69.81 257 PRO A C 1
ATOM 2101 O O . PRO A 1 257 ? -8.742 32.212 -21.862 1.00 69.81 257 PRO A O 1
ATOM 2104 N N . ASP A 1 258 ? -9.909 31.132 -20.273 1.00 80.25 258 ASP A N 1
ATOM 2105 C CA . ASP A 1 258 ? -9.698 32.115 -19.207 1.00 80.25 258 ASP A CA 1
ATOM 2106 C C . ASP A 1 258 ? -8.930 31.522 -18.013 1.00 80.25 258 ASP A C 1
ATOM 2108 O O . ASP A 1 258 ? -9.417 30.624 -17.318 1.00 80.25 258 ASP A O 1
ATOM 2112 N N . LEU A 1 259 ? -7.736 32.071 -17.767 1.00 78.94 259 LEU A N 1
ATOM 2113 C CA . LEU A 1 259 ? -6.833 31.732 -16.659 1.00 78.94 259 LEU A CA 1
ATOM 2114 C C . LEU A 1 259 ? -7.363 32.179 -15.284 1.00 78.94 259 LEU A C 1
ATOM 2116 O O . LEU A 1 259 ? -6.779 31.825 -14.261 1.00 78.94 259 LEU A O 1
ATOM 2120 N N . SER A 1 260 ? -8.430 32.983 -15.242 1.00 83.00 260 SER A N 1
ATOM 2121 C CA . SER A 1 260 ? -9.045 33.453 -13.995 1.00 83.00 260 SER A CA 1
ATOM 2122 C C . SER A 1 260 ? -10.065 32.470 -13.412 1.00 83.00 260 SER A C 1
ATOM 2124 O O . SER A 1 260 ? -10.388 32.539 -12.223 1.00 83.00 260 SER A O 1
ATOM 2126 N N . SER A 1 261 ? -10.562 31.541 -14.233 1.00 83.31 261 SER A N 1
ATOM 2127 C CA . SER A 1 261 ? -11.538 30.537 -13.818 1.00 83.31 261 SER A CA 1
ATOM 2128 C C . SER A 1 261 ? -10.860 29.303 -13.217 1.00 83.31 261 SER A C 1
ATOM 2130 O O . SER A 1 261 ? -9.739 28.944 -13.573 1.00 83.31 261 SER A O 1
ATOM 2132 N N . SER A 1 262 ? -11.540 28.625 -12.289 1.00 82.44 262 SER A N 1
ATOM 2133 C CA . SER A 1 262 ? -11.074 27.333 -11.786 1.00 82.44 262 SER A CA 1
ATOM 2134 C C . SER A 1 262 ? -11.041 26.320 -12.934 1.00 82.44 262 SER A C 1
ATOM 2136 O O . SER A 1 262 ? -12.093 25.921 -13.435 1.00 82.44 262 SER A O 1
ATOM 2138 N N . HIS A 1 263 ? -9.845 25.903 -13.342 1.00 82.06 263 HIS A N 1
ATOM 2139 C CA . HIS A 1 263 ? -9.675 24.898 -14.386 1.00 82.06 263 HIS A CA 1
ATOM 2140 C C . HIS A 1 263 ? -10.338 23.569 -13.993 1.00 82.06 263 HIS A C 1
ATOM 2142 O O . HIS A 1 263 ? -10.145 23.061 -12.885 1.00 82.06 263 HIS A O 1
ATOM 2148 N N . LEU A 1 264 ? -11.109 22.995 -14.918 1.00 84.56 264 LEU A N 1
ATOM 2149 C CA . LEU A 1 264 ? -11.503 21.589 -14.861 1.00 84.56 264 LEU A CA 1
ATOM 2150 C C . LEU A 1 264 ? -10.248 20.710 -14.965 1.00 84.56 264 LEU A C 1
ATOM 2152 O O . LEU A 1 264 ? -9.304 21.031 -15.681 1.00 84.56 264 LEU A O 1
ATOM 2156 N N . SER A 1 265 ? -10.230 19.600 -14.228 1.00 88.31 265 SER A N 1
ATOM 2157 C CA . SER A 1 265 ? -9.155 18.612 -14.339 1.00 88.31 265 SER A CA 1
ATOM 2158 C C . SER A 1 265 ? -9.374 17.781 -15.600 1.00 88.31 265 SER A C 1
ATOM 2160 O O . SER A 1 265 ? -10.044 16.754 -15.545 1.00 88.31 265 SER A O 1
ATOM 2162 N N . GLU A 1 266 ? -8.835 18.243 -16.724 1.00 90.62 266 GLU A N 1
ATOM 2163 C CA . GLU A 1 266 ? -8.783 17.475 -17.969 1.00 90.62 266 GLU A CA 1
ATOM 2164 C C . GLU A 1 266 ? -7.619 16.473 -17.954 1.00 90.62 266 GLU A C 1
ATOM 2166 O O . GLU A 1 266 ? -6.617 16.651 -17.247 1.00 90.62 266 GLU A O 1
ATOM 2171 N N . ASP A 1 267 ? -7.752 15.409 -18.747 1.00 91.25 267 ASP A N 1
ATOM 2172 C CA . ASP A 1 267 ? -6.660 14.470 -18.973 1.00 91.25 267 ASP A CA 1
ATOM 2173 C C . ASP A 1 267 ? -5.497 15.200 -19.650 1.00 91.25 267 ASP A C 1
ATOM 2175 O O . ASP A 1 267 ? -5.649 15.862 -20.679 1.00 91.25 267 ASP A O 1
ATOM 2179 N N . LYS A 1 268 ? -4.307 15.086 -19.056 1.00 91.94 268 LYS A N 1
ATOM 2180 C CA . LYS A 1 268 ? -3.107 15.720 -19.606 1.00 91.94 268 LYS A CA 1
ATOM 2181 C C . LYS A 1 268 ? -2.776 15.113 -20.971 1.00 91.94 268 LYS A C 1
ATOM 2183 O O . LYS A 1 268 ? -2.911 13.897 -21.137 1.00 91.94 268 LYS A O 1
ATOM 2188 N N . PRO A 1 269 ? -2.286 15.921 -21.928 1.00 92.06 269 PRO A N 1
ATOM 2189 C CA . PRO A 1 269 ? -1.854 15.391 -23.209 1.00 92.06 269 PRO A CA 1
ATOM 2190 C C . PRO A 1 269 ? -0.742 14.358 -23.001 1.00 92.06 269 PRO A C 1
ATOM 2192 O O . PRO A 1 269 ? 0.089 14.481 -22.100 1.00 92.06 269 PRO A O 1
ATOM 2195 N N . LEU A 1 270 ? -0.730 13.331 -23.855 1.00 92.94 270 LEU A N 1
ATOM 2196 C CA . LEU A 1 270 ? 0.261 12.250 -23.790 1.00 92.94 270 LEU A CA 1
ATOM 2197 C C . LEU A 1 270 ? 1.698 12.754 -23.997 1.00 92.94 270 LEU A C 1
ATOM 2199 O O . LEU A 1 270 ? 2.642 12.128 -23.517 1.00 92.94 270 LEU A O 1
ATOM 2203 N N . TYR A 1 271 ? 1.853 13.873 -24.705 1.00 94.25 271 TYR A N 1
ATOM 2204 C CA . TYR A 1 271 ? 3.130 14.515 -24.992 1.00 94.25 271 TYR A CA 1
ATOM 2205 C C . TYR A 1 271 ? 3.042 16.011 -24.645 1.00 94.25 271 TYR A C 1
ATOM 2207 O O . TYR A 1 271 ? 1.979 16.598 -24.868 1.00 94.25 271 TYR A O 1
ATOM 2215 N N . PRO A 1 272 ? 4.109 16.600 -24.071 1.00 89.50 272 PRO A N 1
ATOM 2216 C CA . PRO A 1 272 ? 4.167 18.022 -23.735 1.00 89.50 272 PRO A CA 1
ATOM 2217 C C . PRO A 1 272 ? 4.260 18.927 -24.969 1.00 89.50 272 PRO A C 1
ATOM 2219 O O . PRO A 1 272 ? 4.741 18.455 -26.027 1.00 89.50 272 PRO A O 1
#

Radius of gyration: 33.22 Å; Cα contacts (8 Å, |Δi|>4): 176; chains: 1; bounding box: 78×66×79 Å

pLDDT: mean 93.46, std 8.9, range [40.56, 98.69]

Mean predicted aligned error: 7.2 Å

Sequence (272 aa):
MSNDNPDGQPLDIEYYETNYPYLNVKKNLLNNTLSKWRRAIAPYNPFAMQQIPNQKRMGMGIRNGNGFYFPDPYPNRVNWSVFFPTHYDPLSEQHFSNHGWQTRKDAPMFTALAIRAQALPRGCVRQIEQFKRCQSVNGVTKCQEEADNIISICPKWALEGLKEKKKQLDKIEAIQTLQYRSVLEVSPYNKGRTVKDVSDKTWADGHRDNLRPDTMWADERYTNITQAEINEAKKRVAARDKSSGRVKETVYPVHHPDLSSSHLSEDKPLYP

Foldseek 3Di:
DDPPPVWQFDPVCVVCVDQQQLAEPADDPVSVVVSVVCSVCLVPDPPGAGQRATNVGDHDAHHHRPHHDDAAFDFDPDKAAAPDPPSDGSVVDPGDDDDDPNGIGDDDGPDDDDDDDDDFPPQLVVLVVVLVVCCVPPNNVPSVVSVVSNVVVGDPVVVVVVVVVVVVVVVVVVVVVVVVVVVPDQDPVCPPPDPVNDDPDDPVCVDCVNDPDPDPVSDCPCVPPDPVVVVVVVVVVVVVCVVVPPPDPPDDPDPPPDPVDDDDDDDDDPPD

Nearest PDB structures (foldseek):
  6ynz-assembly1_J  TM=9.827E-01  e=4.250E-29  Tetrahymena thermophila

Organism: Paramecium tetraurelia (NCBI:txid5888)